Protein AF-A0A6N8XIW6-F1 (afdb_monomer_lite)

Foldseek 3Di:
DDDPVNVVVLVVLLVCCQPPNADPVNQVVLFVLVLVLQVLQVFWPSVPWDWDADPFAIKTKTFGDDDDSQVVVLVQLVVLLVVLVWDWDDDDGIIITHDHSNSSSSSSVSSSVVSVPPVPPPPCPPVVNADPLLVLVVVLVVLQVLLCVLCDPPPLADRPCLLQLALVQADQVFDFLVCSLVSQQHFNVVSVVSLVVCVVVVQWDWDFDDDPPDDGTTTTIHGDPSNVSNNVVNVVSLVVSLVVCCVVVPVVVSVVLLVVLLVVCLPDQFQHGLAQDAPDPVGRASQNDAKDPWDCDVVTQHIGRPRTDTHGDDRPPPSSPRRPSRSSRRVSRVVQRVVRVVVPDTPSCVSPPVVPAPPVGDD

pLDDT: mean 81.21, std 13.97, range [33.94, 98.19]

Structure (mmCIF, N/CA/C/O backbone):
data_AF-A0A6N8XIW6-F1
#
_entry.id   AF-A0A6N8XIW6-F1
#
loop_
_atom_site.group_PDB
_atom_site.id
_atom_site.type_symbol
_atom_site.label_atom_id
_atom_site.label_alt_id
_atom_site.label_comp_id
_atom_site.label_asym_id
_atom_site.label_entity_id
_atom_site.label_seq_id
_atom_site.pdbx_PDB_ins_code
_atom_site.Cartn_x
_atom_site.Cartn_y
_atom_site.Cartn_z
_atom_site.occupancy
_atom_site.B_iso_or_equiv
_atom_site.auth_seq_id
_atom_site.auth_comp_id
_atom_site.auth_asym_id
_atom_site.auth_atom_id
_atom_site.pdbx_PDB_model_num
ATOM 1 N N . MET A 1 1 ? 30.236 10.232 -7.042 1.00 33.94 1 MET A N 1
ATOM 2 C CA . MET A 1 1 ? 29.724 11.193 -6.028 1.00 33.94 1 MET A CA 1
ATOM 3 C C . MET A 1 1 ? 30.144 12.619 -6.381 1.00 33.94 1 MET A C 1
ATOM 5 O O . MET A 1 1 ? 31.298 12.978 -6.182 1.00 33.94 1 MET A O 1
ATOM 9 N N . ALA A 1 2 ? 29.244 13.446 -6.921 1.00 35.38 2 ALA A N 1
ATOM 10 C CA . ALA A 1 2 ? 29.540 14.865 -7.136 1.00 35.38 2 ALA A CA 1
ATOM 11 C C . ALA A 1 2 ? 29.540 15.607 -5.786 1.00 35.38 2 ALA A C 1
ATOM 13 O O . ALA A 1 2 ? 28.542 15.606 -5.071 1.00 35.38 2 ALA A O 1
ATOM 14 N N . THR A 1 3 ? 30.663 16.225 -5.420 1.00 34.88 3 THR A N 1
ATOM 15 C CA . THR A 1 3 ? 30.819 16.952 -4.150 1.00 34.88 3 THR A CA 1
ATOM 16 C C . THR A 1 3 ? 29.925 18.196 -4.090 1.00 34.88 3 THR A C 1
ATOM 18 O O . THR A 1 3 ? 29.667 18.843 -5.104 1.00 34.88 3 THR A O 1
ATOM 21 N N . THR A 1 4 ? 29.498 18.601 -2.892 1.00 36.53 4 THR A N 1
ATOM 22 C CA . THR A 1 4 ? 28.642 19.778 -2.618 1.00 36.53 4 THR A CA 1
ATOM 23 C C . THR A 1 4 ? 29.167 21.085 -3.246 1.00 36.53 4 THR A C 1
ATOM 25 O O . THR A 1 4 ? 28.391 21.966 -3.620 1.00 36.53 4 THR A O 1
ATOM 28 N N . LYS A 1 5 ? 30.488 21.188 -3.472 1.00 38.06 5 LYS A N 1
ATOM 29 C CA . LYS A 1 5 ? 31.140 22.296 -4.201 1.00 38.06 5 LYS A CA 1
ATOM 30 C C . LYS A 1 5 ? 30.766 22.353 -5.695 1.00 38.06 5 LYS A C 1
ATOM 32 O O . LYS A 1 5 ? 30.718 23.442 -6.264 1.00 38.06 5 LYS A O 1
ATOM 37 N N . SER A 1 6 ? 30.478 21.212 -6.326 1.00 51.91 6 SER A N 1
ATOM 38 C CA . SER A 1 6 ? 30.039 21.104 -7.728 1.00 51.91 6 SER A CA 1
ATOM 39 C C . SER A 1 6 ? 28.653 21.721 -7.932 1.00 51.91 6 SER A C 1
ATOM 41 O O . SER A 1 6 ? 28.443 22.491 -8.868 1.00 51.91 6 SER A O 1
ATOM 43 N N . VAL A 1 7 ? 27.726 21.468 -7.005 1.00 42.06 7 VAL A N 1
ATOM 44 C CA . VAL A 1 7 ? 26.346 21.975 -7.068 1.00 42.06 7 VAL A CA 1
ATOM 45 C C . VAL A 1 7 ? 26.299 23.495 -6.871 1.00 42.06 7 VAL A C 1
ATOM 47 O O . VAL A 1 7 ? 25.638 24.192 -7.638 1.00 42.06 7 VAL A O 1
ATOM 50 N N . ALA A 1 8 ? 27.068 24.039 -5.922 1.00 41.69 8 ALA A N 1
ATOM 51 C CA . ALA A 1 8 ? 27.137 25.484 -5.689 1.00 41.69 8 ALA A CA 1
ATOM 52 C C . ALA A 1 8 ? 27.711 26.259 -6.895 1.00 41.69 8 ALA A C 1
ATOM 54 O O . ALA A 1 8 ? 27.140 27.270 -7.310 1.00 41.69 8 ALA A O 1
ATOM 55 N N . ARG A 1 9 ? 28.780 25.747 -7.531 1.00 55.12 9 ARG A N 1
ATOM 56 C CA . ARG A 1 9 ? 29.319 26.329 -8.778 1.00 55.12 9 ARG A CA 1
ATOM 57 C C . ARG A 1 9 ? 28.324 26.238 -9.939 1.00 55.12 9 ARG A C 1
ATOM 59 O O . ARG A 1 9 ? 28.244 27.168 -10.739 1.00 55.12 9 ARG A O 1
ATOM 66 N N . ARG A 1 10 ? 27.543 25.151 -10.024 1.00 55.53 10 ARG A N 1
ATOM 67 C CA . ARG A 1 10 ? 26.475 24.987 -11.030 1.00 55.53 10 ARG A CA 1
ATOM 68 C C . ARG A 1 10 ? 25.379 26.044 -10.864 1.00 55.53 10 ARG A C 1
ATOM 70 O O . ARG A 1 10 ? 24.985 26.649 -11.856 1.00 55.53 10 ARG A O 1
ATOM 77 N N . ILE A 1 11 ? 24.953 26.336 -9.634 1.00 47.56 11 ILE A N 1
ATOM 78 C CA . ILE A 1 11 ? 23.943 27.372 -9.344 1.00 47.56 11 ILE A CA 1
ATOM 79 C C . ILE A 1 11 ? 24.462 28.777 -9.699 1.00 47.56 11 ILE A C 1
ATOM 81 O O . ILE A 1 11 ? 23.725 29.577 -10.273 1.00 47.56 11 ILE A O 1
ATOM 85 N N . GLN A 1 12 ? 25.733 29.076 -9.416 1.00 53.78 12 GLN A N 1
ATOM 86 C CA . GLN A 1 12 ? 26.328 30.388 -9.697 1.00 53.78 12 GLN A CA 1
ATOM 87 C C . GLN A 1 12 ? 26.521 30.648 -11.203 1.00 53.78 12 GLN A C 1
ATOM 89 O O . GLN A 1 12 ? 26.201 31.737 -11.673 1.00 53.78 12 GLN A O 1
ATOM 94 N N . ALA A 1 13 ? 26.956 29.643 -11.973 1.00 56.53 13 ALA A N 1
ATOM 95 C CA . ALA A 1 13 ? 27.043 29.731 -13.436 1.00 56.53 13 ALA A CA 1
ATOM 96 C C . ALA A 1 13 ? 25.657 29.890 -14.093 1.00 56.53 13 ALA A C 1
ATOM 98 O O . ALA A 1 13 ? 25.491 30.682 -15.015 1.00 56.53 13 ALA A O 1
ATOM 99 N N . THR A 1 14 ? 24.645 29.201 -13.555 1.00 52.84 14 THR A N 1
ATOM 100 C CA . THR A 1 14 ? 23.247 29.302 -14.011 1.00 52.84 14 THR A CA 1
ATOM 101 C C . THR A 1 14 ? 22.678 30.705 -13.789 1.00 52.84 14 THR A C 1
ATOM 103 O O . THR A 1 14 ? 22.018 31.250 -14.664 1.00 52.84 14 THR A O 1
ATOM 106 N N . ARG A 1 15 ? 22.970 31.335 -12.643 1.00 51.97 15 ARG A N 1
ATOM 107 C CA . ARG A 1 15 ? 22.516 32.706 -12.350 1.00 51.97 15 ARG A CA 1
ATOM 108 C C . ARG A 1 15 ? 23.144 33.764 -13.262 1.00 51.97 15 ARG A C 1
ATOM 110 O O . ARG A 1 15 ? 22.493 34.766 -13.527 1.00 51.97 15 ARG A O 1
ATOM 117 N N . ARG A 1 16 ? 24.374 33.544 -13.739 1.00 58.72 16 ARG A N 1
ATOM 118 C CA . ARG A 1 16 ? 25.068 34.458 -14.662 1.00 58.72 16 ARG A CA 1
ATOM 119 C C . ARG A 1 16 ? 24.487 34.388 -16.080 1.00 58.72 16 ARG A C 1
ATOM 121 O O . ARG A 1 16 ? 24.158 35.421 -16.645 1.00 58.72 16 ARG A O 1
ATOM 128 N N . LEU A 1 17 ? 24.240 33.171 -16.576 1.00 57.12 17 LEU A N 1
ATOM 129 C CA . LEU A 1 17 ? 23.557 32.901 -17.853 1.00 57.12 17 LEU A CA 1
ATOM 130 C C . LEU A 1 17 ? 22.164 33.548 -17.950 1.00 57.12 17 LEU A C 1
ATOM 132 O O . LEU A 1 17 ? 21.758 33.982 -19.022 1.00 57.12 17 LEU A O 1
ATOM 136 N N . VAL A 1 18 ? 21.437 33.617 -16.831 1.00 52.53 18 VAL A N 1
ATOM 137 C CA . VAL A 1 18 ? 20.087 34.205 -16.758 1.00 52.53 18 VAL A CA 1
ATOM 138 C C . VAL A 1 18 ? 20.109 35.739 -16.674 1.00 52.53 18 VAL A C 1
ATOM 140 O O . VAL A 1 18 ? 19.115 36.371 -17.016 1.00 52.53 18 VAL A O 1
ATOM 143 N N . ARG A 1 19 ? 21.214 36.348 -16.219 1.00 52.94 19 ARG A N 1
ATOM 144 C CA . ARG A 1 19 ? 21.290 37.794 -15.945 1.00 52.94 19 ARG A CA 1
ATOM 145 C C . ARG A 1 19 ? 21.996 38.597 -17.040 1.00 52.94 19 ARG A C 1
ATOM 147 O O . ARG A 1 19 ? 21.536 39.690 -17.346 1.00 52.94 19 ARG A O 1
ATOM 154 N N . ASP A 1 20 ? 23.067 38.056 -17.624 1.00 59.34 20 ASP A N 1
ATOM 155 C CA . ASP A 1 20 ? 24.009 38.832 -18.450 1.00 59.34 20 ASP A CA 1
ATOM 156 C C . ASP A 1 20 ? 24.023 38.401 -19.935 1.00 59.34 20 ASP A C 1
ATOM 158 O O . ASP A 1 20 ? 24.780 38.948 -20.735 1.00 59.34 20 ASP A O 1
ATOM 162 N N . GLY A 1 21 ? 23.189 37.423 -20.315 1.00 58.09 21 GLY A N 1
ATOM 163 C CA . GLY A 1 21 ? 23.271 36.744 -21.612 1.00 58.09 21 GLY A CA 1
ATOM 164 C C . GLY A 1 21 ? 24.391 35.693 -21.654 1.00 58.09 21 GLY A C 1
ATOM 165 O O . GLY A 1 21 ? 25.307 35.691 -20.830 1.00 58.09 21 GLY A O 1
ATOM 166 N N . ALA A 1 22 ? 24.306 34.742 -22.587 1.00 61.72 22 ALA A N 1
ATOM 167 C CA . ALA A 1 22 ? 25.308 33.685 -22.726 1.00 61.72 22 ALA A CA 1
ATOM 168 C C . ALA A 1 22 ? 26.549 34.211 -23.465 1.00 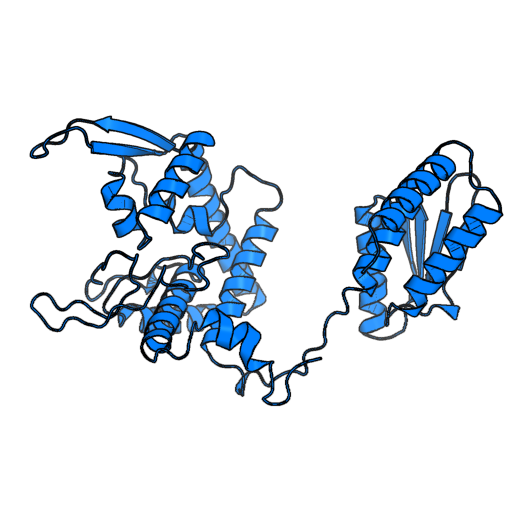61.72 22 ALA A C 1
ATOM 170 O O . ALA A 1 22 ? 26.452 34.639 -24.614 1.00 61.72 22 ALA A O 1
ATOM 171 N N . THR A 1 23 ? 27.723 34.151 -22.833 1.00 67.38 23 THR A N 1
ATOM 172 C CA . THR A 1 23 ? 28.997 34.376 -23.537 1.00 67.38 23 THR A CA 1
ATOM 173 C C . THR A 1 23 ? 29.367 33.157 -24.389 1.00 67.38 23 THR A C 1
ATOM 175 O O . THR A 1 23 ? 28.871 32.056 -24.140 1.00 67.38 23 THR A O 1
ATOM 178 N N . ALA A 1 24 ? 30.266 33.317 -25.366 1.00 65.62 24 ALA A N 1
ATOM 179 C CA . ALA A 1 24 ? 30.770 32.192 -26.165 1.00 65.62 24 ALA A CA 1
ATOM 180 C C . ALA A 1 24 ? 31.340 31.059 -25.281 1.00 65.62 24 ALA A C 1
ATOM 182 O O . ALA A 1 24 ? 30.991 29.895 -25.467 1.00 65.62 24 ALA A O 1
ATOM 183 N N . ASP A 1 25 ? 32.083 31.408 -24.226 1.00 69.25 25 ASP A N 1
ATOM 184 C CA . ASP A 1 25 ? 32.616 30.460 -23.235 1.00 69.25 25 ASP A CA 1
ATOM 185 C C . ASP A 1 25 ? 31.525 29.713 -22.446 1.00 69.25 25 ASP A C 1
ATOM 187 O O . ASP A 1 25 ? 31.719 28.576 -21.997 1.00 69.25 25 ASP A O 1
ATOM 191 N N . ASP A 1 26 ? 30.372 30.344 -22.213 1.00 66.12 26 ASP A N 1
ATOM 192 C CA . ASP A 1 26 ? 29.245 29.702 -21.531 1.00 66.12 26 ASP A CA 1
ATOM 193 C C . ASP A 1 26 ? 28.533 28.708 -22.448 1.00 66.12 26 ASP A C 1
ATOM 195 O O . ASP A 1 26 ? 28.146 27.630 -21.987 1.00 66.12 26 ASP A O 1
ATOM 199 N N . VAL A 1 27 ? 28.430 29.029 -23.740 1.00 66.50 27 VAL A N 1
ATOM 200 C CA . VAL A 1 27 ? 27.907 28.124 -24.770 1.00 66.50 27 VAL A CA 1
ATOM 201 C C . VAL A 1 27 ? 28.829 26.917 -24.941 1.00 66.50 27 VAL A C 1
ATOM 203 O O . VAL A 1 27 ? 28.344 25.787 -24.928 1.00 66.50 27 VAL A O 1
ATOM 206 N N . ASP A 1 28 ? 30.146 27.117 -24.990 1.00 69.69 28 ASP A N 1
ATOM 207 C CA . ASP A 1 28 ? 31.111 26.018 -25.118 1.00 69.69 28 ASP A CA 1
ATOM 208 C C . ASP A 1 28 ? 31.128 25.110 -23.882 1.00 69.69 28 ASP A C 1
ATOM 210 O O . ASP A 1 28 ? 31.141 23.881 -23.994 1.00 69.69 28 ASP A O 1
ATOM 214 N N . ARG A 1 29 ? 31.026 25.675 -22.673 1.00 72.38 29 ARG A N 1
ATOM 215 C CA . ARG A 1 29 ? 30.875 24.864 -21.452 1.00 72.38 29 ARG A CA 1
ATOM 216 C C . ARG A 1 29 ? 29.549 24.115 -21.401 1.00 72.38 29 ARG A C 1
ATOM 218 O O . ARG A 1 29 ? 29.519 22.988 -20.905 1.00 72.38 29 ARG A O 1
ATOM 225 N N . ALA A 1 30 ? 28.459 24.728 -21.856 1.00 69.62 30 ALA A N 1
ATOM 226 C CA . ALA A 1 30 ? 27.159 24.073 -21.950 1.00 69.62 30 ALA A CA 1
ATOM 227 C C . ALA A 1 30 ? 27.200 22.906 -22.946 1.00 69.62 30 ALA A C 1
ATOM 229 O O . ALA A 1 30 ? 26.737 21.812 -22.617 1.00 69.62 30 ALA A O 1
ATOM 230 N N . LYS A 1 31 ? 27.836 23.117 -24.102 1.00 72.62 31 LYS A N 1
ATOM 231 C CA . LYS A 1 31 ? 28.047 22.117 -25.149 1.00 72.62 31 LYS A CA 1
ATOM 232 C C . LYS A 1 31 ? 28.861 20.928 -24.641 1.00 72.62 31 LYS A C 1
ATOM 234 O O . LYS A 1 31 ? 28.343 19.820 -24.633 1.00 72.62 31 LYS A O 1
ATOM 239 N N . ASN A 1 32 ? 30.040 21.169 -24.063 1.00 75.25 32 ASN A N 1
ATOM 240 C CA . ASN A 1 32 ? 30.897 20.108 -23.517 1.00 75.25 32 ASN A CA 1
ATOM 241 C C . ASN A 1 32 ? 30.180 19.237 -22.475 1.00 75.25 32 ASN A C 1
ATOM 243 O O . ASN A 1 32 ? 30.421 18.037 -22.365 1.00 75.25 32 ASN A O 1
ATOM 247 N N . ARG A 1 33 ? 29.287 19.834 -21.677 1.00 73.44 33 ARG A N 1
ATOM 248 C CA . ARG A 1 33 ? 28.510 19.069 -20.700 1.00 73.44 33 ARG A CA 1
ATOM 249 C C . ARG A 1 33 ? 27.362 18.288 -21.338 1.00 73.44 33 ARG A C 1
ATOM 251 O O . ARG A 1 33 ? 27.040 17.227 -20.822 1.00 73.44 33 ARG A O 1
ATOM 258 N N . LEU A 1 34 ? 26.717 18.805 -22.384 1.00 76.44 34 LEU A N 1
ATOM 259 C CA . LEU A 1 34 ? 25.704 18.050 -23.124 1.00 76.44 34 LEU A CA 1
ATOM 260 C C . LEU A 1 34 ? 26.326 16.877 -23.878 1.00 76.44 34 LEU A C 1
ATOM 262 O O . LEU A 1 34 ? 25.771 15.787 -23.830 1.00 76.44 34 LEU A O 1
ATOM 266 N N . ASP A 1 35 ? 27.499 17.070 -24.475 1.00 75.88 35 ASP A N 1
ATOM 267 C CA . ASP A 1 35 ? 28.227 16.007 -25.171 1.00 75.88 35 ASP A CA 1
ATOM 268 C C . ASP A 1 35 ? 28.550 14.847 -24.215 1.00 75.88 35 ASP A C 1
ATOM 270 O O . ASP A 1 35 ? 28.364 13.679 -24.562 1.00 75.88 35 ASP A O 1
ATOM 274 N N . ALA A 1 36 ? 28.923 15.156 -22.968 1.00 72.88 36 ALA A N 1
ATOM 275 C CA . ALA A 1 36 ? 29.111 14.150 -21.923 1.00 72.88 36 ALA A CA 1
ATOM 276 C C . ALA A 1 36 ? 27.807 13.406 -21.563 1.00 72.88 36 ALA A C 1
ATOM 278 O O . ALA A 1 36 ? 27.836 12.195 -21.357 1.00 72.88 36 ALA A O 1
ATOM 279 N N . VAL A 1 37 ? 26.663 14.103 -21.511 1.00 72.44 37 VAL A N 1
ATOM 280 C CA . VAL A 1 37 ? 25.347 13.488 -21.239 1.00 72.44 37 VAL A CA 1
ATOM 281 C C . VAL A 1 37 ? 24.913 12.587 -22.393 1.00 72.44 37 VAL A C 1
ATOM 283 O O . VAL A 1 37 ? 24.484 11.461 -22.160 1.00 72.44 37 VAL A O 1
ATOM 286 N N . PHE A 1 38 ? 25.041 13.056 -23.636 1.00 79.88 38 PHE A N 1
ATOM 287 C CA . PHE A 1 38 ? 24.667 12.283 -24.817 1.00 79.88 38 PHE A CA 1
ATOM 288 C C . PHE A 1 38 ? 25.526 11.034 -24.972 1.00 79.88 38 PHE A C 1
ATOM 290 O O . PHE A 1 38 ? 24.994 9.970 -25.263 1.00 79.88 38 PHE A O 1
ATOM 297 N N . SER A 1 39 ? 26.828 11.145 -24.708 1.00 76.06 39 SER A N 1
ATOM 298 C CA . SER A 1 39 ? 27.745 10.002 -24.764 1.00 76.06 39 SER A CA 1
ATOM 299 C C . SER A 1 39 ? 27.418 8.932 -23.716 1.00 76.06 39 SER A C 1
ATOM 301 O O . SER A 1 39 ? 27.713 7.760 -23.926 1.00 76.06 39 SER A O 1
ATOM 303 N N . ALA A 1 40 ? 26.797 9.315 -22.597 1.00 69.50 40 ALA A N 1
ATOM 304 C CA . ALA A 1 40 ? 26.386 8.395 -21.538 1.00 69.50 40 ALA A CA 1
ATOM 305 C C . ALA A 1 40 ? 24.977 7.800 -21.740 1.00 69.50 40 ALA A C 1
ATOM 307 O O . ALA A 1 40 ? 24.620 6.848 -21.045 1.00 69.50 40 ALA A O 1
ATOM 308 N N . TYR A 1 41 ? 24.158 8.340 -22.654 1.00 73.88 41 TYR A N 1
ATOM 309 C CA . TYR A 1 41 ? 22.762 7.929 -22.831 1.00 73.88 41 TYR A CA 1
ATOM 310 C C . TYR A 1 41 ? 22.621 6.923 -23.995 1.00 73.88 41 TYR A C 1
ATOM 312 O O . TYR A 1 41 ? 22.676 7.327 -25.156 1.00 73.88 41 TYR A O 1
ATOM 320 N N . PRO A 1 42 ? 22.359 5.625 -23.741 1.00 67.62 42 PRO A N 1
ATOM 321 C CA . PRO A 1 42 ? 22.507 4.557 -24.743 1.00 67.62 42 PRO A CA 1
ATOM 322 C C . PRO A 1 42 ? 21.537 4.614 -25.938 1.00 67.62 42 PRO A C 1
ATOM 324 O O . PRO A 1 42 ? 21.747 3.917 -26.926 1.00 67.62 42 PRO A O 1
ATOM 327 N N . GLY A 1 43 ? 20.474 5.421 -25.871 1.00 70.06 43 GLY A N 1
ATOM 328 C CA . GLY A 1 43 ? 19.537 5.630 -26.983 1.00 70.06 43 GLY A CA 1
ATOM 329 C C . GLY A 1 43 ? 19.719 6.943 -27.758 1.00 70.06 43 GLY A C 1
ATOM 330 O O . GLY A 1 43 ? 18.999 7.160 -28.734 1.00 70.06 43 GLY A O 1
ATOM 331 N N . ILE A 1 44 ? 20.659 7.811 -27.358 1.00 78.88 44 ILE A N 1
ATOM 332 C CA . ILE A 1 44 ? 20.983 9.060 -28.064 1.00 78.88 44 ILE A CA 1
ATOM 333 C C . ILE A 1 44 ? 22.266 8.859 -28.876 1.00 78.88 44 ILE A C 1
ATOM 335 O O . ILE A 1 44 ? 23.286 8.407 -28.368 1.00 78.88 44 ILE A O 1
ATOM 339 N N . VAL A 1 45 ? 22.233 9.244 -30.148 1.00 80.75 45 VAL A N 1
ATOM 340 C CA . VAL A 1 45 ? 23.400 9.271 -31.030 1.00 80.75 45 VAL A CA 1
ATOM 341 C C . VAL A 1 45 ? 24.133 10.592 -30.805 1.00 80.75 45 VAL A C 1
ATOM 343 O O . VAL A 1 45 ? 23.808 11.618 -31.413 1.00 80.75 45 VAL A O 1
ATOM 346 N N . ALA A 1 46 ? 25.108 10.576 -29.894 1.00 73.06 46 ALA A N 1
ATOM 347 C CA . ALA A 1 46 ? 25.847 11.767 -29.471 1.00 73.06 46 ALA A CA 1
ATOM 348 C C . ALA A 1 46 ? 26.472 12.533 -30.650 1.00 73.06 46 ALA A C 1
ATOM 350 O O . ALA A 1 46 ? 26.294 13.742 -30.754 1.00 73.06 46 ALA A O 1
ATOM 351 N N . GLU A 1 47 ? 27.087 11.824 -31.600 1.00 76.75 47 GLU A N 1
ATOM 352 C CA . GLU A 1 47 ? 27.739 12.403 -32.789 1.00 76.75 47 GLU A CA 1
ATOM 353 C C . GLU A 1 47 ? 26.781 13.180 -33.710 1.00 76.75 47 GLU A C 1
ATOM 355 O O . GLU A 1 47 ? 27.193 14.072 -34.455 1.00 76.75 47 GLU A O 1
ATOM 360 N N . ARG A 1 48 ? 25.484 12.852 -33.665 1.00 78.62 48 ARG A N 1
ATOM 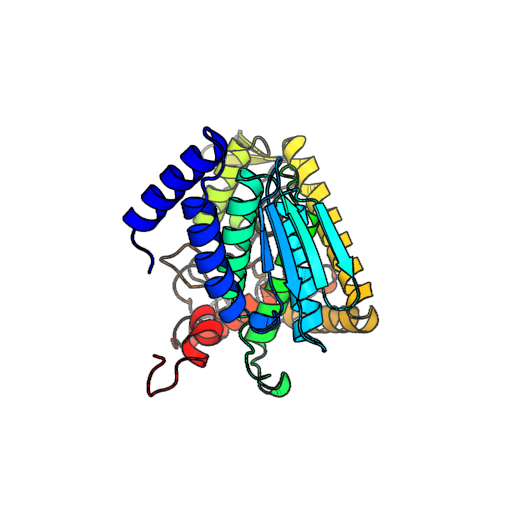361 C CA . ARG A 1 48 ? 24.435 13.509 -34.458 1.00 78.62 48 ARG A CA 1
ATOM 362 C C . ARG A 1 48 ? 23.667 14.569 -33.663 1.00 78.62 48 ARG A C 1
ATOM 364 O O . ARG A 1 48 ? 22.880 15.311 -34.254 1.00 78.62 48 ARG A O 1
ATOM 371 N N . SER A 1 49 ? 23.899 14.669 -32.357 1.00 82.62 49 SER A N 1
ATOM 372 C CA . SER A 1 49 ? 23.218 15.612 -31.470 1.00 82.62 49 SER A CA 1
ATOM 373 C C . SER A 1 49 ? 23.980 16.940 -31.393 1.00 82.62 49 SER A C 1
ATOM 375 O O . SER A 1 49 ? 25.200 16.982 -31.522 1.00 82.62 49 SER A O 1
ATOM 377 N N . ARG A 1 50 ? 23.268 18.067 -31.270 1.00 84.81 50 ARG A N 1
ATOM 378 C CA . ARG A 1 50 ? 23.859 19.416 -31.376 1.00 84.81 50 ARG A CA 1
ATOM 379 C C . ARG A 1 50 ? 23.219 20.406 -30.411 1.00 84.81 50 ARG A C 1
ATOM 381 O O . ARG A 1 50 ? 22.006 20.405 -30.238 1.00 84.81 50 ARG A O 1
ATOM 388 N N . LEU A 1 51 ? 24.025 21.314 -29.863 1.00 83.44 51 LEU A N 1
ATOM 389 C CA . LEU A 1 51 ? 23.566 22.512 -29.155 1.00 83.44 51 LEU A CA 1
ATOM 390 C C . LEU A 1 51 ? 23.803 23.749 -30.025 1.00 8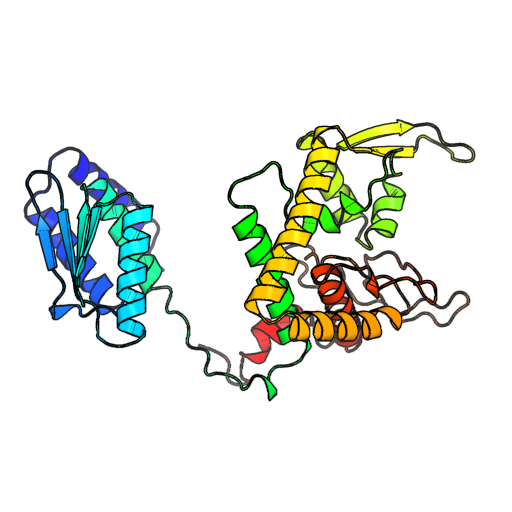3.44 51 LEU A C 1
ATOM 392 O O . LEU A 1 51 ? 24.905 23.936 -30.543 1.00 83.44 51 LEU A O 1
ATOM 396 N N . ARG A 1 52 ? 22.798 24.619 -30.136 1.00 82.62 52 ARG A N 1
ATOM 397 C CA . ARG A 1 52 ? 22.919 25.947 -30.746 1.00 82.62 52 ARG A CA 1
ATOM 398 C C . ARG A 1 52 ? 22.368 27.007 -29.795 1.00 82.62 52 ARG A C 1
ATOM 400 O O . ARG A 1 52 ? 21.288 26.827 -29.242 1.00 82.62 52 ARG A O 1
ATOM 407 N N . ALA A 1 53 ? 23.100 28.103 -29.619 1.00 77.75 53 ALA A N 1
ATOM 408 C CA . ALA A 1 53 ? 22.585 29.296 -28.952 1.00 77.75 53 ALA A CA 1
ATOM 409 C C . ALA A 1 53 ? 21.830 30.179 -29.960 1.00 77.75 53 ALA A C 1
ATOM 411 O O . ALA A 1 53 ? 22.257 30.321 -31.109 1.00 77.75 53 ALA A O 1
ATOM 412 N N . GLU A 1 54 ? 20.719 30.760 -29.525 1.00 79.50 54 GLU A N 1
ATOM 413 C CA . GLU A 1 54 ? 19.900 31.719 -30.270 1.00 79.50 54 GLU A CA 1
ATOM 414 C C . GLU A 1 54 ? 19.702 32.991 -29.431 1.00 79.50 54 GLU A C 1
ATOM 416 O O . GLU A 1 54 ? 20.035 33.016 -28.245 1.00 79.50 54 GLU A O 1
ATOM 421 N N . ALA A 1 55 ? 19.190 34.065 -30.041 1.00 68.00 55 ALA A N 1
ATOM 422 C CA . ALA A 1 55 ? 19.056 35.375 -29.389 1.00 68.00 55 ALA A CA 1
ATOM 423 C C . ALA A 1 55 ? 18.192 35.338 -28.110 1.00 68.00 55 ALA A C 1
ATOM 425 O O . ALA A 1 55 ? 18.374 36.149 -27.206 1.00 68.00 55 ALA A O 1
ATOM 426 N N . ASP A 1 56 ? 17.277 34.378 -28.033 1.00 72.75 56 ASP A N 1
ATOM 427 C CA . ASP A 1 56 ? 16.246 34.194 -27.018 1.00 72.75 56 ASP A CA 1
ATOM 428 C C . ASP A 1 56 ? 16.392 32.877 -26.224 1.00 72.75 56 ASP A C 1
ATOM 430 O O . ASP A 1 56 ? 15.555 32.563 -25.373 1.00 72.75 56 ASP A O 1
ATOM 434 N N . GLY A 1 57 ? 17.479 32.117 -26.427 1.00 81.50 57 GLY A N 1
ATOM 435 C CA . GLY A 1 57 ? 17.736 30.899 -25.656 1.00 81.50 57 GLY A CA 1
ATOM 436 C C . GLY A 1 57 ? 18.637 29.873 -26.341 1.00 81.50 57 GLY A C 1
ATOM 437 O O . GLY A 1 57 ? 19.659 30.198 -26.939 1.00 81.50 57 GLY A O 1
ATOM 438 N N . PHE A 1 58 ? 18.274 28.602 -26.201 1.00 84.12 58 PHE A N 1
ATOM 439 C CA . PHE A 1 58 ? 19.020 27.456 -26.703 1.00 84.12 58 PHE A CA 1
ATOM 440 C C . PHE A 1 58 ? 18.115 26.530 -27.506 1.00 84.12 58 PHE A C 1
ATOM 442 O O . PHE A 1 58 ? 16.977 26.251 -27.120 1.00 84.12 58 PHE A O 1
ATOM 449 N N . VAL A 1 59 ? 18.669 25.989 -28.586 1.00 88.94 59 VAL A N 1
ATOM 450 C CA . VAL A 1 59 ? 18.088 24.886 -29.344 1.00 88.94 59 VAL A CA 1
ATOM 451 C C . VAL A 1 59 ? 18.984 23.668 -29.181 1.00 88.94 59 VAL A C 1
ATOM 453 O O . VAL A 1 59 ? 20.138 23.654 -29.617 1.00 88.94 59 VAL A O 1
ATOM 456 N N . VAL A 1 60 ? 18.439 22.637 -28.545 1.00 89.06 60 VAL A N 1
ATOM 457 C CA . VAL A 1 60 ? 19.074 21.331 -28.380 1.00 89.06 60 VAL A CA 1
ATOM 458 C C . VAL A 1 60 ? 18.477 20.384 -29.407 1.00 89.06 60 VAL A C 1
ATOM 460 O O . VAL A 1 60 ? 17.267 20.208 -29.464 1.00 89.06 60 VAL A O 1
ATOM 463 N N . THR A 1 61 ? 19.313 19.781 -30.238 1.00 90.50 61 THR A N 1
ATOM 464 C CA . THR A 1 61 ? 18.917 18.737 -31.183 1.00 90.50 61 THR A CA 1
ATOM 465 C C . THR A 1 61 ? 19.434 17.405 -30.664 1.00 90.50 61 THR A C 1
ATOM 467 O O . THR A 1 61 ? 20.645 17.211 -30.600 1.00 90.50 61 THR A O 1
ATOM 470 N N . CYS A 1 62 ? 18.526 16.505 -30.305 1.00 87.44 62 CYS A N 1
ATOM 471 C CA . CYS A 1 62 ? 18.824 15.151 -29.853 1.00 87.44 62 CYS A CA 1
ATOM 472 C C . CYS A 1 62 ? 18.509 14.175 -30.986 1.00 87.44 62 CYS A C 1
ATOM 474 O O . CYS A 1 62 ? 17.339 13.941 -31.295 1.00 87.44 62 CYS A O 1
ATOM 476 N N . ALA A 1 63 ? 19.541 13.605 -31.600 1.00 88.62 63 ALA A N 1
ATOM 477 C CA . ALA A 1 63 ? 19.373 12.504 -32.538 1.00 88.62 63 ALA A CA 1
ATOM 478 C C . ALA A 1 63 ? 19.265 11.202 -31.741 1.00 88.62 63 ALA A C 1
ATOM 480 O O . ALA A 1 63 ? 20.168 10.864 -30.981 1.00 88.62 63 ALA A O 1
ATOM 481 N N . CYS A 1 64 ? 18.163 10.484 -31.883 1.00 84.06 64 CYS A N 1
ATOM 482 C CA . CYS A 1 64 ? 17.906 9.217 -31.215 1.00 84.06 64 CYS A CA 1
ATOM 483 C C . CYS A 1 64 ? 18.217 8.060 -32.172 1.00 84.06 64 CYS A C 1
ATOM 485 O O . CYS A 1 64 ? 18.091 8.192 -33.388 1.00 84.06 64 CYS A O 1
ATOM 487 N N . GLY A 1 65 ? 18.669 6.927 -31.632 1.00 80.25 65 GLY A N 1
ATOM 488 C CA . GLY A 1 65 ? 18.936 5.734 -32.439 1.00 80.25 65 GLY A CA 1
ATOM 489 C C . GLY A 1 65 ? 17.668 5.170 -33.092 1.00 80.25 65 GLY A C 1
ATOM 490 O O . GLY A 1 65 ? 16.551 5.605 -32.818 1.00 80.25 65 GLY A O 1
ATOM 491 N N . THR A 1 66 ? 17.817 4.151 -33.932 1.00 75.81 66 THR A N 1
ATOM 492 C CA . THR A 1 66 ? 16.681 3.341 -34.395 1.00 75.81 66 THR A CA 1
ATOM 493 C C . THR A 1 66 ? 16.396 2.194 -33.411 1.00 75.81 66 THR A C 1
ATOM 495 O O . THR A 1 66 ? 17.249 1.813 -32.611 1.00 75.81 66 THR A O 1
ATOM 498 N N . GLY A 1 67 ? 15.175 1.643 -33.434 1.00 74.19 67 GLY A N 1
ATOM 499 C CA . GLY A 1 67 ? 14.761 0.542 -32.546 1.00 74.19 67 GLY A CA 1
ATOM 500 C C . GLY A 1 67 ? 14.197 0.987 -31.188 1.00 74.19 67 GLY A C 1
ATOM 501 O O . GLY A 1 67 ? 13.895 2.162 -30.980 1.00 74.19 67 GLY A O 1
ATOM 502 N N . ASP A 1 68 ? 14.007 0.038 -30.265 1.00 68.94 68 ASP A N 1
ATOM 503 C CA . ASP A 1 68 ? 13.317 0.278 -28.984 1.00 68.94 68 ASP A CA 1
ATOM 504 C C . ASP A 1 68 ? 14.041 1.280 -28.079 1.00 68.94 68 ASP A C 1
ATOM 506 O O . ASP A 1 68 ? 13.404 2.165 -27.511 1.00 68.94 68 ASP A O 1
ATOM 510 N N . LEU A 1 69 ? 15.372 1.193 -27.991 1.00 70.50 69 LEU A N 1
ATOM 511 C CA . LEU A 1 69 ? 16.183 2.126 -27.198 1.00 70.50 69 LEU A CA 1
ATOM 512 C C . LEU A 1 69 ? 16.133 3.550 -27.759 1.00 70.50 69 LEU A C 1
ATOM 514 O O . LEU A 1 69 ? 16.063 4.514 -27.000 1.00 70.50 69 LEU A O 1
ATOM 518 N N . GLY A 1 70 ? 16.117 3.679 -29.084 1.00 73.50 70 GLY A N 1
ATOM 519 C CA . GLY A 1 70 ? 15.972 4.958 -29.764 1.00 73.50 70 GLY A CA 1
ATOM 520 C C . GLY A 1 70 ? 14.603 5.600 -29.551 1.00 73.50 70 GLY A C 1
ATOM 521 O O . GLY A 1 70 ? 14.514 6.772 -29.189 1.00 73.50 70 GLY A O 1
ATOM 522 N N . ARG A 1 71 ? 13.525 4.813 -29.677 1.00 74.56 71 ARG A N 1
ATOM 523 C CA . ARG A 1 71 ? 12.157 5.270 -29.371 1.00 74.56 71 ARG A CA 1
ATOM 524 C C . ARG A 1 71 ? 12.002 5.683 -27.908 1.00 74.56 71 ARG A C 1
ATOM 526 O O . ARG A 1 71 ? 11.389 6.711 -27.629 1.00 74.56 71 ARG A O 1
ATOM 533 N N . ALA A 1 72 ? 12.578 4.913 -26.985 1.00 70.31 72 ALA A N 1
ATOM 534 C CA . ALA A 1 72 ? 12.570 5.240 -25.563 1.00 70.31 72 ALA A CA 1
ATOM 535 C C . ALA A 1 72 ? 13.337 6.539 -25.269 1.00 70.31 72 ALA A C 1
ATOM 537 O O . ALA A 1 72 ? 12.866 7.355 -24.479 1.00 70.31 72 ALA A O 1
ATOM 538 N N . ALA A 1 73 ? 14.476 6.765 -25.932 1.00 76.38 73 ALA A N 1
ATOM 539 C CA . ALA A 1 73 ? 15.235 8.006 -25.807 1.00 76.38 73 ALA A CA 1
ATOM 540 C C . ALA A 1 73 ? 14.464 9.217 -26.343 1.00 76.38 73 ALA A C 1
ATOM 542 O O . ALA A 1 73 ? 14.413 10.242 -25.667 1.00 76.38 73 ALA A O 1
ATOM 543 N N . ALA A 1 74 ? 13.819 9.093 -27.507 1.00 81.12 74 ALA A N 1
ATOM 544 C CA . ALA A 1 74 ? 12.992 10.161 -28.068 1.00 81.12 74 ALA A CA 1
ATOM 545 C C . ALA A 1 74 ? 11.841 10.531 -27.121 1.00 81.12 74 ALA A C 1
ATOM 547 O O . ALA A 1 74 ? 11.656 11.704 -26.805 1.00 81.12 74 ALA A O 1
ATOM 548 N N . TRP A 1 75 ? 11.136 9.525 -26.588 1.00 80.88 75 TRP A N 1
ATOM 549 C CA . TRP A 1 75 ? 10.083 9.733 -25.593 1.00 80.88 75 TRP A CA 1
ATOM 550 C C . TRP A 1 75 ? 10.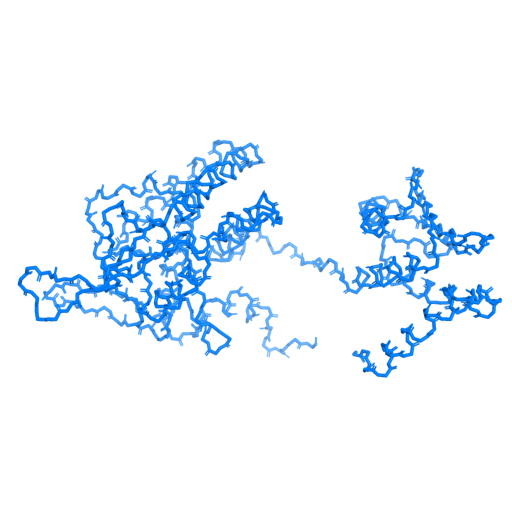610 10.383 -24.308 1.00 80.88 75 TRP A C 1
ATOM 552 O O . TRP A 1 75 ? 9.995 11.309 -23.789 1.00 80.88 75 TRP A O 1
ATOM 562 N N . ALA A 1 76 ? 11.760 9.939 -23.796 1.00 77.00 76 ALA A N 1
ATOM 563 C CA . ALA A 1 76 ? 12.352 10.508 -22.588 1.00 77.00 76 ALA A CA 1
ATOM 564 C C . ALA A 1 76 ? 12.766 11.975 -22.783 1.00 77.00 76 ALA A C 1
ATOM 566 O O . ALA A 1 76 ? 12.541 12.798 -21.897 1.00 77.00 76 ALA A O 1
ATOM 567 N N . VAL A 1 77 ? 13.347 12.316 -23.937 1.00 83.69 77 VAL A N 1
ATOM 568 C CA . VAL A 1 77 ? 13.718 13.695 -24.285 1.00 83.69 77 VAL A CA 1
ATOM 569 C C . VAL A 1 77 ? 12.479 14.590 -24.358 1.00 83.69 77 VAL A C 1
ATOM 571 O O . VAL A 1 77 ? 12.491 15.672 -23.772 1.00 83.69 77 VAL A O 1
ATOM 574 N N . ASP A 1 78 ? 11.418 14.130 -25.022 1.00 83.25 78 ASP A N 1
ATOM 575 C CA . ASP A 1 78 ? 10.148 14.854 -25.139 1.00 83.25 78 ASP A CA 1
ATOM 576 C C . ASP A 1 78 ? 9.475 15.050 -23.769 1.00 83.25 78 ASP A C 1
ATOM 578 O O . ASP A 1 78 ? 9.163 16.171 -23.369 1.00 83.25 78 ASP A O 1
ATOM 582 N N . PHE A 1 79 ? 9.393 13.985 -22.968 1.00 80.88 79 PHE A N 1
ATOM 583 C CA . PHE A 1 79 ? 8.869 14.031 -21.601 1.00 80.88 79 PHE A CA 1
ATOM 584 C C . PHE A 1 79 ? 9.637 15.015 -20.705 1.00 80.88 79 PHE A C 1
ATOM 586 O O . PHE A 1 79 ? 9.046 15.774 -19.933 1.00 80.88 79 PHE A O 1
ATOM 593 N N . ILE A 1 80 ? 10.972 15.015 -20.782 1.00 82.69 80 ILE A N 1
ATOM 594 C CA . ILE A 1 80 ? 11.800 15.944 -20.006 1.00 82.69 80 ILE A CA 1
ATOM 595 C C . ILE A 1 80 ? 11.583 17.383 -20.487 1.00 82.69 80 ILE A C 1
ATOM 597 O O . ILE A 1 80 ? 11.527 18.285 -19.648 1.00 82.69 80 ILE A O 1
ATOM 601 N N . ALA A 1 81 ? 11.452 17.604 -21.798 1.00 87.06 81 ALA A N 1
ATOM 602 C CA . ALA A 1 81 ? 11.173 18.919 -22.363 1.00 87.06 81 ALA A CA 1
ATOM 603 C C . ALA A 1 81 ? 9.826 19.473 -21.870 1.00 87.06 81 ALA A C 1
ATOM 605 O O . ALA A 1 81 ? 9.796 20.595 -21.359 1.00 87.06 81 ALA A O 1
ATOM 606 N N . ASP A 1 82 ? 8.760 18.670 -21.910 1.00 83.38 82 ASP A N 1
ATOM 607 C CA . ASP A 1 82 ? 7.438 19.039 -21.386 1.00 83.38 82 ASP A CA 1
ATOM 608 C C . ASP A 1 82 ? 7.497 19.377 -19.886 1.00 83.38 82 ASP A C 1
ATOM 610 O O . ASP A 1 82 ? 7.049 20.440 -19.444 1.00 83.38 82 ASP A O 1
ATOM 614 N N . ARG A 1 83 ? 8.193 18.548 -19.096 1.00 82.25 83 ARG A N 1
ATOM 615 C CA . ARG A 1 83 ? 8.366 18.763 -17.650 1.00 82.25 83 ARG A CA 1
ATOM 616 C C . ARG A 1 83 ? 9.031 20.100 -17.312 1.00 82.25 83 ARG A C 1
ATOM 618 O O . ARG A 1 83 ? 8.687 20.715 -16.301 1.00 82.25 83 ARG A O 1
ATOM 625 N N . VAL A 1 84 ? 9.992 20.550 -18.120 1.00 85.19 84 VAL A N 1
ATOM 626 C CA . VAL A 1 84 ? 10.651 21.861 -17.942 1.00 85.19 84 VAL A CA 1
ATOM 627 C C . VAL A 1 84 ? 9.957 22.985 -18.720 1.00 85.19 84 VAL A C 1
ATOM 629 O O . VAL A 1 84 ? 10.438 24.121 -18.733 1.00 85.19 84 VAL A O 1
ATOM 632 N N . ARG A 1 85 ? 8.811 22.692 -19.346 1.00 90.38 85 ARG A N 1
ATOM 633 C CA . ARG A 1 85 ? 8.013 23.606 -20.175 1.00 90.38 85 ARG A CA 1
ATOM 634 C C . ARG A 1 85 ? 8.778 24.161 -21.381 1.00 90.38 85 ARG A C 1
ATOM 636 O O . ARG A 1 85 ? 8.548 25.299 -21.789 1.00 90.38 85 ARG A O 1
ATOM 643 N N . ALA A 1 86 ? 9.735 23.400 -21.904 1.00 89.00 86 ALA A N 1
ATOM 644 C CA . ALA A 1 86 ? 10.439 23.721 -23.139 1.00 89.00 86 ALA A CA 1
ATOM 645 C C . ALA A 1 86 ? 9.607 23.282 -24.351 1.00 89.00 86 ALA A C 1
ATOM 647 O O . ALA A 1 86 ? 8.859 22.312 -24.283 1.00 89.00 86 ALA A O 1
ATOM 648 N N . SER A 1 87 ? 9.757 23.982 -25.475 1.00 90.62 87 SER A N 1
ATOM 649 C CA . SER A 1 87 ? 9.082 23.600 -26.715 1.00 90.62 87 SER A CA 1
ATOM 650 C C . SER A 1 87 ? 9.856 22.462 -27.369 1.00 90.62 87 SER A C 1
ATOM 652 O O . SER A 1 87 ? 10.993 22.671 -27.790 1.00 90.62 87 SER A O 1
ATOM 654 N N . ALA A 1 88 ? 9.252 21.285 -27.494 1.00 89.81 88 ALA A N 1
ATOM 655 C CA . ALA A 1 88 ? 9.824 20.159 -28.224 1.00 89.81 88 ALA A CA 1
ATOM 656 C C . ALA A 1 88 ? 9.119 19.950 -29.568 1.00 89.81 88 ALA A C 1
ATOM 658 O O . ALA A 1 88 ? 7.940 20.254 -29.735 1.00 89.81 88 ALA A O 1
ATOM 659 N N . SER A 1 89 ? 9.869 19.457 -30.546 1.00 89.69 89 SER A N 1
ATOM 660 C CA . SER A 1 89 ? 9.346 18.984 -31.824 1.00 89.69 89 SER A CA 1
ATOM 661 C C . SER A 1 89 ? 10.143 17.756 -32.232 1.00 89.69 89 SER A C 1
ATOM 663 O O . SER A 1 89 ? 11.375 17.811 -32.276 1.00 89.69 89 SER A O 1
ATOM 665 N N . THR A 1 90 ? 9.457 16.655 -32.509 1.00 83.69 90 THR A N 1
ATOM 666 C CA . THR A 1 90 ? 10.092 15.387 -32.870 1.00 83.69 90 THR A CA 1
ATOM 667 C C . THR A 1 90 ? 9.755 15.044 -34.310 1.00 83.69 90 THR A C 1
ATOM 669 O O . THR A 1 90 ? 8.590 14.992 -34.691 1.00 83.69 90 THR A O 1
ATOM 672 N N . ASP A 1 91 ? 10.796 14.825 -35.101 1.00 83.50 91 ASP A N 1
ATOM 673 C CA . ASP A 1 91 ? 10.738 14.201 -36.420 1.00 83.50 91 ASP A CA 1
ATOM 674 C C . ASP A 1 91 ? 11.381 12.808 -36.319 1.00 83.50 91 ASP A C 1
ATOM 676 O O . ASP A 1 91 ? 12.137 12.578 -35.382 1.00 83.50 91 ASP A O 1
ATOM 680 N N . ALA A 1 92 ? 11.070 11.898 -37.244 1.00 77.00 92 ALA A N 1
ATOM 681 C CA . ALA A 1 92 ? 11.426 10.471 -37.307 1.00 77.00 92 ALA A CA 1
ATOM 682 C C . ALA A 1 92 ? 12.421 9.930 -36.249 1.00 77.00 92 ALA A C 1
ATOM 684 O O . ALA A 1 92 ? 12.066 9.046 -35.470 1.00 77.00 92 ALA A O 1
ATOM 685 N N . ASP A 1 93 ? 13.661 10.432 -36.230 1.00 80.62 93 ASP A N 1
ATOM 686 C CA . ASP A 1 93 ? 14.739 10.037 -35.313 1.00 80.62 93 ASP A CA 1
ATOM 687 C C . ASP A 1 93 ? 15.363 11.217 -34.539 1.00 80.62 93 ASP A C 1
ATOM 689 O O . ASP A 1 93 ? 16.405 11.073 -33.907 1.00 80.62 93 ASP A O 1
ATOM 693 N N . THR A 1 94 ? 14.772 12.408 -34.589 1.00 86.31 94 THR A N 1
ATOM 694 C CA . THR A 1 94 ? 15.382 13.643 -34.096 1.00 86.31 94 THR A CA 1
ATOM 695 C C . THR A 1 94 ? 14.381 14.484 -33.310 1.00 86.31 94 THR A C 1
ATOM 697 O O . THR A 1 94 ? 13.389 14.962 -33.853 1.00 86.31 94 THR A O 1
ATOM 700 N N . THR A 1 95 ? 14.686 14.757 -32.040 1.00 87.38 95 THR A N 1
ATOM 701 C CA . THR A 1 95 ? 13.912 15.689 -31.206 1.00 87.38 95 THR A CA 1
ATOM 702 C C . THR A 1 95 ? 14.653 17.013 -31.063 1.00 87.38 95 THR A C 1
ATOM 704 O O . THR A 1 95 ? 15.790 17.052 -30.594 1.00 87.38 95 THR A O 1
ATOM 707 N N . ARG A 1 96 ? 14.017 18.115 -31.466 1.00 91.62 96 ARG A N 1
ATOM 708 C CA . ARG A 1 96 ? 14.516 19.481 -31.269 1.00 91.62 96 ARG A CA 1
ATOM 709 C C . ARG A 1 96 ? 13.782 20.135 -30.110 1.00 91.62 96 ARG A C 1
ATOM 711 O O . ARG A 1 96 ? 12.562 20.252 -30.151 1.00 91.62 96 ARG A O 1
ATOM 718 N N . VAL A 1 97 ? 14.534 20.603 -29.122 1.00 91.06 97 VAL A N 1
ATOM 719 C CA . VAL A 1 97 ? 14.038 21.272 -27.919 1.00 91.06 97 VAL A CA 1
ATOM 720 C C . VAL A 1 97 ? 14.513 22.722 -27.923 1.00 91.06 97 VAL A C 1
ATOM 722 O O . VAL A 1 97 ? 15.714 22.979 -27.848 1.00 91.06 97 VAL A O 1
ATOM 725 N N . ARG A 1 98 ? 13.580 23.674 -27.996 1.00 91.19 98 ARG A N 1
ATOM 726 C CA . ARG A 1 98 ? 13.843 25.106 -27.810 1.00 91.19 98 ARG A CA 1
ATOM 727 C C . ARG A 1 98 ? 13.504 25.497 -26.374 1.00 91.19 98 ARG A C 1
ATOM 729 O O . ARG A 1 98 ? 12.405 25.237 -25.883 1.00 91.19 98 ARG A O 1
ATOM 736 N N . CYS A 1 99 ? 14.459 26.118 -25.694 1.00 88.69 99 CYS A N 1
ATOM 737 C CA . CYS A 1 99 ? 14.364 26.424 -24.273 1.00 88.69 99 CYS A CA 1
ATOM 738 C C . CYS A 1 99 ? 15.091 27.729 -23.927 1.00 88.69 99 CYS A C 1
ATOM 740 O O . CYS A 1 99 ? 16.122 28.055 -24.506 1.00 88.69 99 CYS A O 1
ATOM 742 N N . SER A 1 100 ? 14.575 28.471 -22.946 1.00 85.50 100 SER A N 1
ATOM 743 C CA . SER A 1 100 ? 15.313 29.581 -22.325 1.00 85.50 100 SER A CA 1
ATOM 744 C C . SER A 1 100 ? 16.543 29.069 -21.561 1.00 85.50 100 SER A C 1
ATOM 746 O O . SER A 1 100 ? 16.649 27.879 -21.264 1.00 85.50 100 SER A O 1
ATOM 748 N N . ALA A 1 101 ? 17.453 29.957 -21.148 1.00 76.81 101 ALA A N 1
ATOM 749 C CA . ALA A 1 101 ? 18.637 29.572 -20.368 1.00 76.81 101 ALA A CA 1
ATOM 750 C C . ALA A 1 101 ? 18.301 28.806 -19.069 1.00 76.81 101 ALA A C 1
ATOM 752 O O . ALA A 1 101 ? 18.967 27.829 -18.723 1.00 76.81 101 ALA A O 1
ATOM 753 N N . THR A 1 102 ? 17.239 29.206 -18.362 1.00 76.81 102 THR A N 1
ATOM 754 C CA . THR A 1 102 ? 16.789 28.523 -17.137 1.00 76.81 102 THR A CA 1
ATOM 755 C C . THR A 1 102 ? 16.267 27.121 -17.440 1.00 76.81 102 THR A C 1
ATOM 757 O O . THR A 1 102 ? 16.625 26.159 -16.758 1.00 76.81 102 THR A O 1
ATOM 760 N N . GLN A 1 103 ? 15.442 26.999 -18.481 1.00 84.69 103 GLN A N 1
ATOM 761 C CA . GLN A 1 103 ? 14.877 25.722 -18.912 1.00 84.69 103 GLN A CA 1
ATOM 762 C C . GLN A 1 103 ? 15.961 24.788 -19.437 1.00 84.69 103 GLN A C 1
ATOM 764 O O . GLN A 1 103 ? 15.937 23.608 -19.115 1.00 84.69 103 GLN A O 1
ATOM 769 N N . PHE A 1 104 ? 16.954 25.314 -20.156 1.00 84.06 104 PHE A N 1
ATOM 770 C CA . PHE A 1 104 ? 18.109 24.563 -20.633 1.00 84.06 104 PHE A CA 1
ATOM 771 C C . PHE A 1 104 ? 18.869 23.893 -19.483 1.00 84.06 104 PHE A C 1
ATOM 773 O O . PHE A 1 104 ? 19.153 22.698 -19.533 1.00 84.06 104 PHE A O 1
ATOM 780 N N . VAL A 1 105 ? 19.145 24.625 -18.399 1.00 78.31 105 VAL A N 1
ATOM 781 C CA . VAL A 1 105 ? 19.833 24.048 -17.233 1.00 78.31 105 VAL A CA 1
ATOM 782 C C . VAL A 1 105 ? 18.988 22.964 -16.558 1.00 78.31 105 VAL A C 1
ATOM 784 O O . VAL A 1 105 ? 19.518 21.929 -16.149 1.00 78.31 105 VAL A O 1
ATOM 787 N N . GLN A 1 106 ? 17.675 23.170 -16.433 1.00 79.31 106 GLN A N 1
ATOM 788 C CA . GLN A 1 106 ? 16.768 22.164 -15.867 1.00 79.31 106 GLN A CA 1
ATOM 789 C C . GLN A 1 106 ? 16.660 20.922 -16.760 1.00 79.31 106 GLN A C 1
ATOM 791 O O . GLN A 1 106 ? 16.709 19.799 -16.253 1.00 79.31 106 GLN A O 1
ATOM 796 N N . PHE A 1 107 ? 16.567 21.130 -18.073 1.00 84.62 107 PHE A N 1
ATOM 797 C CA . PHE A 1 107 ? 16.541 20.096 -19.098 1.00 84.62 107 PHE A CA 1
ATOM 798 C C . PHE A 1 107 ? 17.808 19.248 -19.019 1.00 84.62 107 PHE A C 1
ATOM 800 O O . PHE A 1 107 ? 17.736 18.039 -18.830 1.00 84.62 107 PHE A O 1
ATOM 807 N N . GLN A 1 108 ? 18.974 19.893 -19.038 1.00 82.31 108 GLN A N 1
ATOM 808 C CA . GLN A 1 108 ? 20.272 19.236 -18.965 1.00 82.31 108 GLN A CA 1
ATOM 809 C C . GLN A 1 108 ? 20.445 18.416 -17.679 1.00 82.31 108 GLN A C 1
ATOM 811 O O . GLN A 1 108 ? 20.915 17.283 -17.732 1.00 82.31 108 GLN A O 1
ATOM 816 N N . ASN A 1 109 ? 20.066 18.964 -16.520 1.00 78.19 109 ASN A N 1
ATOM 817 C CA . ASN A 1 109 ? 20.153 18.232 -15.253 1.00 78.19 109 ASN A CA 1
ATOM 818 C C . ASN A 1 109 ? 19.220 17.016 -15.229 1.00 78.19 109 ASN A C 1
ATOM 820 O O . ASN A 1 109 ? 19.592 15.977 -14.691 1.00 78.19 109 ASN A O 1
ATOM 824 N N . SER A 1 110 ? 18.025 17.143 -15.807 1.00 79.50 110 SER A N 1
ATOM 825 C CA . SER A 1 110 ? 17.050 16.052 -15.888 1.00 79.50 110 SER A CA 1
ATOM 826 C C . SER A 1 110 ? 17.505 14.968 -16.865 1.00 79.50 110 SER A C 1
ATOM 828 O O . SER A 1 110 ? 17.374 13.788 -16.559 1.00 79.50 110 SER A O 1
ATOM 830 N N . LEU A 1 111 ? 18.105 15.359 -17.993 1.00 80.50 111 LEU A N 1
ATOM 831 C CA . LEU A 1 111 ? 18.679 14.443 -18.977 1.00 80.50 111 LEU A CA 1
ATOM 832 C C . LEU A 1 111 ? 19.896 13.699 -18.410 1.00 80.50 111 LEU A C 1
ATOM 834 O O . LEU A 1 111 ? 19.990 12.489 -18.566 1.00 80.50 111 LEU A O 1
ATOM 838 N N . TYR A 1 112 ? 20.778 14.395 -17.685 1.00 74.69 112 TYR A N 1
ATOM 839 C CA . TYR A 1 112 ? 21.901 13.781 -16.968 1.00 74.69 112 TYR A CA 1
ATOM 840 C C . TYR A 1 112 ? 21.425 12.825 -15.867 1.00 74.69 112 TYR A C 1
ATOM 842 O O . TYR A 1 112 ? 21.932 11.721 -15.719 1.00 74.69 112 TYR A O 1
ATOM 850 N N . TYR A 1 113 ? 20.415 13.222 -15.093 1.00 69.31 113 TYR A N 1
ATOM 851 C CA . TYR A 1 113 ? 19.824 12.325 -14.105 1.00 69.31 113 TYR A CA 1
ATOM 852 C C . TYR A 1 113 ? 19.234 11.075 -14.774 1.00 69.31 113 TYR A C 1
ATOM 854 O O . TYR A 1 113 ? 19.458 9.967 -14.302 1.00 69.31 113 TYR A O 1
ATOM 862 N N . ALA A 1 114 ? 18.544 11.238 -15.904 1.00 68.00 114 ALA A N 1
ATOM 863 C CA . ALA A 1 114 ? 18.008 10.126 -16.679 1.00 68.00 114 ALA A CA 1
ATOM 864 C C . ALA A 1 114 ? 19.097 9.251 -17.333 1.00 68.00 114 ALA A C 1
ATOM 866 O O . ALA A 1 114 ? 18.870 8.056 -17.469 1.00 68.00 114 ALA A O 1
ATOM 867 N N . SER A 1 115 ? 20.264 9.797 -17.713 1.00 68.06 115 SER A N 1
ATOM 868 C CA . SER A 1 115 ? 21.389 8.995 -18.232 1.00 68.06 115 SER A CA 1
ATOM 869 C C . SER A 1 115 ? 22.030 8.129 -17.149 1.00 68.06 115 SER A C 1
ATOM 871 O O . SER A 1 115 ? 22.435 7.008 -17.425 1.00 68.06 115 SER A O 1
ATOM 873 N N . GLU A 1 116 ? 22.106 8.646 -15.920 1.00 62.78 116 GLU A N 1
ATOM 874 C CA . GLU A 1 116 ? 22.616 7.920 -14.745 1.00 62.78 116 GLU A CA 1
ATOM 875 C C . GLU A 1 116 ? 21.603 6.882 -14.233 1.00 62.78 116 GLU A C 1
ATOM 877 O O . GLU A 1 116 ? 21.968 5.860 -13.653 1.00 62.78 116 GLU A O 1
ATOM 882 N N . LEU A 1 117 ? 20.311 7.114 -14.482 1.00 58.62 117 LEU A N 1
ATOM 883 C CA . LEU A 1 117 ? 19.273 6.101 -14.363 1.00 58.62 117 LEU A CA 1
ATOM 884 C C . LEU A 1 117 ? 19.337 5.172 -15.575 1.00 58.62 117 LEU A C 1
ATOM 886 O O . LEU A 1 117 ? 18.417 5.144 -16.390 1.00 58.62 117 LEU A O 1
ATOM 890 N N . HIS A 1 118 ? 20.401 4.378 -15.696 1.00 49.72 118 HIS A N 1
ATOM 891 C CA . HIS A 1 118 ? 20.349 3.229 -16.589 1.00 49.72 118 HIS A CA 1
ATOM 892 C C . HIS A 1 118 ? 19.100 2.424 -16.204 1.00 49.72 118 HIS A C 1
ATOM 894 O O . HIS A 1 118 ? 19.014 1.985 -15.049 1.00 49.72 118 HIS A O 1
ATOM 900 N N . PRO A 1 119 ? 18.107 2.238 -17.098 1.00 46.84 119 PRO A N 1
ATOM 901 C CA . PRO A 1 119 ? 17.086 1.240 -16.863 1.00 46.84 119 PRO A CA 1
ATOM 902 C C . PRO A 1 119 ? 17.845 -0.077 -16.812 1.00 46.84 119 PRO A C 1
ATOM 904 O O . PRO A 1 119 ? 18.230 -0.620 -17.844 1.00 46.84 119 PRO A O 1
ATOM 907 N N . GLY A 1 120 ? 18.175 -0.519 -15.599 1.00 43.38 120 GLY A N 1
ATOM 908 C CA . GLY A 1 120 ? 18.930 -1.734 -15.395 1.00 43.38 120 GLY A CA 1
ATOM 909 C C . GLY A 1 120 ? 18.168 -2.836 -16.102 1.00 43.38 120 GLY A C 1
ATOM 910 O O . GLY A 1 120 ? 17.055 -3.179 -15.697 1.00 43.38 120 GLY A O 1
ATOM 911 N N . HIS A 1 121 ? 18.740 -3.358 -17.184 1.00 40.56 121 HIS A N 1
ATOM 912 C CA . HIS A 1 121 ? 18.238 -4.572 -17.783 1.00 40.56 121 HIS A CA 1
ATOM 913 C C . HIS A 1 121 ? 18.621 -5.668 -16.802 1.00 40.56 121 HIS A C 1
ATOM 915 O O . HIS A 1 121 ? 19.727 -6.203 -16.841 1.00 40.56 121 HIS A O 1
ATOM 921 N N . ARG A 1 122 ? 17.735 -5.955 -15.843 1.00 45.12 122 ARG A N 1
ATOM 922 C CA . ARG A 1 122 ? 17.840 -7.236 -15.164 1.00 45.12 122 ARG A CA 1
ATOM 923 C C . ARG A 1 122 ? 17.662 -8.257 -16.280 1.00 45.12 122 ARG A C 1
ATOM 925 O O . ARG A 1 122 ? 16.622 -8.179 -16.941 1.00 45.12 122 ARG A O 1
ATOM 932 N N . PRO A 1 123 ? 18.633 -9.160 -16.527 1.00 44.69 123 PRO A N 1
ATOM 933 C CA . PRO A 1 123 ? 18.349 -10.304 -17.375 1.00 44.69 123 PRO A CA 1
ATOM 934 C C . PRO A 1 123 ? 17.037 -10.872 -16.852 1.00 44.69 123 PRO A C 1
ATOM 936 O O . PRO A 1 123 ? 16.844 -10.915 -15.631 1.00 44.69 123 PRO A O 1
ATOM 939 N N . ASN A 1 124 ? 16.098 -11.150 -17.755 1.00 45.53 124 ASN A N 1
ATOM 940 C CA . ASN A 1 124 ? 14.834 -11.769 -17.399 1.00 45.53 124 ASN A CA 1
ATOM 941 C C . ASN A 1 124 ? 15.170 -13.056 -16.638 1.00 45.53 124 ASN A C 1
ATOM 943 O O . ASN A 1 124 ? 15.323 -14.103 -17.258 1.00 45.53 124 ASN A O 1
ATOM 947 N N . ALA A 1 125 ? 15.306 -12.987 -15.309 1.00 53.78 125 ALA A N 1
ATOM 948 C CA . ALA A 1 125 ? 15.134 -14.148 -14.467 1.00 53.78 125 ALA A CA 1
ATOM 949 C C . ALA A 1 125 ? 13.789 -14.674 -14.927 1.00 53.78 125 ALA A C 1
ATOM 951 O O . ALA A 1 125 ? 12.808 -13.910 -14.916 1.00 53.78 125 ALA A O 1
ATOM 952 N N . GLN A 1 126 ? 13.780 -15.885 -15.484 1.00 61.75 126 GLN A N 1
ATOM 953 C CA . GLN A 1 126 ? 12.555 -16.401 -16.057 1.00 61.75 126 GLN A CA 1
ATOM 954 C C . GLN A 1 126 ? 11.495 -16.274 -14.962 1.00 61.75 126 GLN A C 1
ATOM 956 O O . GLN A 1 126 ? 11.769 -16.526 -13.787 1.00 61.75 126 GLN A O 1
ATOM 961 N N . LEU A 1 127 ? 10.301 -15.777 -15.293 1.00 66.81 127 LEU A N 1
ATOM 962 C CA . LEU A 1 127 ? 9.268 -15.585 -14.270 1.00 66.81 127 LEU A CA 1
ATOM 963 C C . LEU A 1 127 ? 8.987 -16.898 -13.511 1.00 66.81 127 LEU A C 1
ATOM 965 O O . LEU A 1 127 ? 8.618 -16.844 -12.343 1.00 66.81 127 LEU A O 1
ATOM 969 N N . SER A 1 128 ? 9.247 -18.044 -14.154 1.00 67.94 128 SER A N 1
ATOM 970 C CA . SER A 1 128 ? 9.259 -19.399 -13.587 1.00 67.94 128 SER A CA 1
ATOM 971 C C . SER A 1 128 ? 10.256 -19.609 -12.442 1.00 67.94 128 SER A C 1
ATOM 973 O O . SER A 1 128 ? 9.986 -20.406 -11.553 1.00 67.94 128 SER A O 1
ATOM 975 N N . GLU A 1 129 ? 11.381 -18.901 -12.433 1.00 74.75 129 GLU A N 1
ATOM 976 C CA . GLU A 1 129 ? 12.434 -18.992 -11.413 1.00 74.75 129 GLU A CA 1
ATOM 977 C C . GLU A 1 129 ? 12.272 -17.931 -10.316 1.00 74.75 129 GLU A C 1
ATOM 979 O O . GLU A 1 129 ? 12.956 -17.960 -9.293 1.00 74.75 129 GLU A O 1
ATOM 984 N N . THR A 1 130 ? 11.367 -16.962 -10.503 1.00 81.00 130 THR A N 1
ATOM 985 C CA . THR A 1 130 ? 11.138 -15.915 -9.506 1.00 81.00 130 THR A CA 1
ATOM 986 C C . THR A 1 130 ? 10.298 -16.467 -8.347 1.00 81.00 130 THR A C 1
ATOM 988 O O . THR A 1 130 ? 9.160 -16.880 -8.574 1.00 81.00 130 THR A O 1
ATOM 991 N N . PRO A 1 131 ? 10.774 -16.397 -7.087 1.00 83.94 131 PRO A N 1
ATOM 992 C CA . PRO A 1 131 ? 10.004 -16.880 -5.946 1.00 83.94 131 PRO A CA 1
ATOM 993 C C . PRO A 1 131 ? 8.647 -16.180 -5.834 1.00 83.94 131 PRO A C 1
ATOM 995 O O . PRO A 1 131 ? 8.564 -14.953 -5.960 1.00 83.94 131 PRO A O 1
ATOM 998 N N . LEU A 1 132 ? 7.596 -16.940 -5.519 1.00 87.19 132 LEU A N 1
ATOM 999 C CA . LEU A 1 132 ? 6.230 -16.424 -5.388 1.00 87.19 132 LEU A CA 1
ATOM 1000 C C . LEU A 1 132 ? 6.126 -15.170 -4.489 1.00 87.19 132 LEU A C 1
ATOM 1002 O O . LEU A 1 132 ? 5.501 -14.202 -4.930 1.00 87.19 132 LEU A O 1
ATOM 1006 N N . PRO A 1 133 ? 6.783 -15.081 -3.311 1.00 87.38 133 PRO A N 1
ATOM 1007 C CA . PRO A 1 133 ? 6.732 -13.866 -2.494 1.00 87.38 133 PRO A CA 1
ATOM 1008 C C . PRO A 1 133 ? 7.299 -12.625 -3.196 1.00 87.38 133 PRO A C 1
ATOM 1010 O O . PRO A 1 133 ? 6.806 -11.517 -2.993 1.00 87.38 133 PRO A O 1
ATOM 1013 N N . THR A 1 134 ? 8.286 -12.790 -4.088 1.00 85.69 134 THR A N 1
ATOM 1014 C CA . THR A 1 134 ? 8.764 -11.679 -4.925 1.00 85.69 134 THR A CA 1
ATOM 1015 C C . THR A 1 134 ? 7.680 -11.237 -5.902 1.00 85.69 134 THR A C 1
ATOM 1017 O O . THR A 1 134 ? 7.470 -10.037 -6.067 1.00 85.69 134 THR A O 1
ATOM 1020 N N . LEU A 1 135 ? 7.019 -12.177 -6.584 1.00 88.62 135 LEU A N 1
ATOM 1021 C CA . LEU A 1 135 ? 5.977 -11.852 -7.562 1.00 88.62 135 LEU A CA 1
ATOM 1022 C C . LEU A 1 135 ? 4.811 -11.118 -6.894 1.00 88.62 135 LEU A C 1
ATOM 1024 O O . LEU A 1 135 ? 4.380 -10.078 -7.389 1.00 88.62 135 LEU A O 1
ATOM 1028 N N . LEU A 1 136 ? 4.372 -11.600 -5.730 1.00 91.38 136 LEU A N 1
ATOM 1029 C CA . LEU A 1 136 ? 3.344 -10.948 -4.921 1.00 91.38 136 LEU A CA 1
ATOM 1030 C C . LEU A 1 136 ? 3.783 -9.546 -4.474 1.00 91.38 136 LEU A C 1
ATOM 1032 O O . LEU A 1 136 ? 3.011 -8.596 -4.590 1.00 91.38 136 LEU A O 1
ATOM 1036 N N . GLY A 1 137 ? 5.035 -9.390 -4.030 1.00 88.19 137 GLY A N 1
ATOM 1037 C CA . GLY A 1 137 ? 5.589 -8.100 -3.613 1.00 88.19 137 GLY A CA 1
ATOM 1038 C C . GLY A 1 137 ? 5.651 -7.097 -4.765 1.00 88.19 137 GLY A C 1
ATOM 1039 O O . GLY A 1 137 ? 5.269 -5.938 -4.603 1.00 88.19 137 GLY A O 1
ATOM 1040 N N . ARG A 1 138 ? 6.054 -7.551 -5.959 1.00 88.50 138 ARG A N 1
ATOM 1041 C CA . ARG A 1 138 ? 6.043 -6.744 -7.190 1.00 88.50 138 ARG A CA 1
ATOM 1042 C C . ARG A 1 138 ? 4.624 -6.357 -7.597 1.00 88.50 138 ARG A C 1
ATOM 1044 O O . ARG A 1 138 ? 4.409 -5.203 -7.952 1.00 88.50 138 ARG A O 1
ATOM 1051 N N . ALA A 1 139 ? 3.665 -7.280 -7.515 1.00 92.94 139 ALA A N 1
ATOM 1052 C CA . ALA A 1 139 ? 2.262 -6.994 -7.802 1.00 92.94 139 ALA A CA 1
ATOM 1053 C C . ALA A 1 139 ? 1.687 -5.958 -6.821 1.00 92.94 139 ALA A C 1
ATOM 1055 O O . ALA A 1 139 ? 1.076 -4.983 -7.253 1.00 92.94 139 ALA A O 1
ATOM 1056 N N . MET A 1 140 ? 1.953 -6.101 -5.518 1.00 94.00 140 MET A N 1
ATOM 1057 C CA . MET A 1 140 ? 1.546 -5.121 -4.507 1.00 94.00 140 MET A CA 1
ATOM 1058 C C . MET A 1 140 ? 2.179 -3.748 -4.770 1.00 94.00 140 MET A C 1
ATOM 1060 O O . MET A 1 140 ? 1.479 -2.738 -4.786 1.00 94.00 140 MET A O 1
ATOM 1064 N N . GLY A 1 141 ? 3.486 -3.702 -5.052 1.00 90.94 141 GLY A N 1
ATOM 1065 C CA . GLY A 1 141 ? 4.190 -2.464 -5.392 1.00 90.94 141 GLY A CA 1
ATOM 1066 C C . GLY A 1 141 ? 3.648 -1.795 -6.658 1.00 90.94 141 GLY A C 1
ATOM 1067 O O . GLY A 1 141 ? 3.441 -0.583 -6.669 1.00 90.94 141 GLY A O 1
ATOM 1068 N N . ALA A 1 142 ? 3.348 -2.573 -7.700 1.00 92.19 142 ALA A N 1
ATOM 1069 C CA . ALA A 1 142 ? 2.740 -2.069 -8.928 1.00 92.19 142 ALA A CA 1
ATOM 1070 C C . ALA A 1 142 ? 1.328 -1.515 -8.686 1.00 92.19 142 ALA A C 1
ATOM 1072 O O . ALA A 1 142 ? 0.969 -0.489 -9.265 1.00 92.19 142 ALA A O 1
ATOM 1073 N N . PHE A 1 143 ? 0.533 -2.156 -7.823 1.00 95.62 143 PHE A N 1
ATOM 1074 C CA . PHE A 1 143 ? -0.804 -1.674 -7.473 1.00 95.62 143 PHE A CA 1
ATOM 1075 C C . PHE A 1 143 ? -0.728 -0.357 -6.699 1.00 95.62 143 PHE A C 1
ATOM 1077 O O . PHE A 1 143 ? -1.408 0.603 -7.052 1.00 95.62 143 PHE A O 1
ATOM 1084 N N . VAL A 1 144 ? 0.137 -0.287 -5.679 1.00 94.75 144 VAL A N 1
ATOM 1085 C CA . VAL A 1 144 ? 0.385 0.938 -4.900 1.00 94.75 144 VAL A CA 1
ATOM 1086 C C . VAL A 1 144 ? 0.852 2.068 -5.814 1.00 94.75 144 VAL A C 1
ATOM 1088 O O . VAL A 1 144 ? 0.325 3.172 -5.729 1.00 94.75 144 VAL A O 1
ATOM 1091 N N . HIS A 1 145 ? 1.782 1.785 -6.729 1.00 91.25 145 HIS A N 1
ATOM 1092 C CA . HIS A 1 145 ? 2.246 2.767 -7.702 1.00 91.25 145 HIS A CA 1
ATOM 1093 C C . HIS A 1 145 ? 1.107 3.259 -8.599 1.00 91.25 145 HIS A C 1
ATOM 1095 O O . HIS A 1 145 ? 0.959 4.463 -8.778 1.00 91.25 145 HIS A O 1
ATOM 1101 N N . HIS A 1 146 ? 0.269 2.356 -9.119 1.00 95.44 146 HIS A N 1
ATOM 1102 C CA . HIS A 1 146 ? -0.862 2.755 -9.950 1.00 95.44 146 HIS A CA 1
ATOM 1103 C C . HIS A 1 146 ? -1.871 3.609 -9.169 1.00 95.44 146 HIS A C 1
ATOM 1105 O O . HIS A 1 146 ? -2.310 4.642 -9.668 1.00 95.44 146 HIS A O 1
ATOM 1111 N N . TYR A 1 147 ? -2.165 3.235 -7.922 1.00 96.44 147 TYR A N 1
ATOM 1112 C CA . TYR A 1 147 ? -2.995 4.030 -7.021 1.00 96.44 147 TYR A CA 1
ATOM 1113 C C . TYR A 1 147 ? -2.414 5.427 -6.790 1.00 96.44 147 TYR A C 1
ATOM 1115 O O . TYR A 1 147 ? -3.138 6.412 -6.898 1.00 96.44 147 TYR A O 1
ATOM 1123 N N . ASP A 1 148 ? -1.118 5.541 -6.495 1.00 92.38 148 ASP A N 1
ATOM 1124 C CA . ASP A 1 148 ? -0.481 6.837 -6.258 1.00 92.38 148 ASP A CA 1
ATOM 1125 C C . ASP A 1 148 ? -0.404 7.697 -7.524 1.00 92.38 148 ASP A C 1
ATOM 1127 O O . ASP A 1 148 ? -0.594 8.911 -7.438 1.00 92.38 148 ASP A O 1
ATOM 1131 N N . SER A 1 149 ? -0.193 7.085 -8.692 1.00 89.88 149 SER A N 1
ATOM 1132 C CA . SER A 1 149 ? -0.252 7.779 -9.981 1.00 89.88 149 SER A CA 1
ATOM 1133 C C . SER A 1 149 ? -1.661 8.286 -10.288 1.00 89.88 149 SER A C 1
ATOM 1135 O O . SER A 1 149 ? -1.814 9.450 -10.646 1.00 89.88 149 SER A O 1
ATOM 1137 N N . ALA A 1 150 ? -2.692 7.459 -10.090 1.00 91.50 150 ALA A N 1
ATOM 1138 C CA . ALA A 1 150 ? -4.088 7.845 -10.302 1.00 91.50 150 ALA A CA 1
ATOM 1139 C C . ALA A 1 150 ? -4.566 8.894 -9.280 1.00 91.50 150 ALA A C 1
ATOM 1141 O O . ALA A 1 150 ? -5.368 9.768 -9.601 1.00 91.50 150 ALA A O 1
ATOM 1142 N N . ARG A 1 151 ? -4.031 8.854 -8.054 1.00 93.62 151 ARG A N 1
ATOM 1143 C CA . ARG A 1 151 ? -4.227 9.891 -7.032 1.00 93.62 151 ARG A CA 1
ATOM 1144 C C . ARG A 1 151 ? -3.589 11.227 -7.433 1.00 93.62 151 ARG A C 1
ATOM 1146 O O . ARG A 1 151 ? -4.090 12.287 -7.059 1.00 93.62 151 ARG A O 1
ATOM 1153 N N . GLY A 1 152 ? -2.451 11.180 -8.125 1.00 91.00 152 GLY A N 1
ATOM 1154 C CA . GLY A 1 152 ? -1.664 12.351 -8.493 1.00 91.00 152 GLY A CA 1
ATOM 1155 C C . GLY A 1 152 ? -1.303 13.230 -7.288 1.00 91.00 152 GLY A C 1
ATOM 1156 O O . GLY A 1 152 ? -0.932 12.760 -6.201 1.00 91.00 152 GLY A O 1
ATOM 1157 N N . GLU A 1 153 ? -1.432 14.543 -7.470 1.00 88.38 153 GLU A N 1
ATOM 1158 C CA . GLU A 1 153 ? -1.170 15.535 -6.424 1.00 88.38 153 GLU A CA 1
ATOM 1159 C C . GLU A 1 153 ? -2.356 15.757 -5.474 1.00 88.38 153 GLU A C 1
ATOM 1161 O O . GLU A 1 153 ? -2.212 16.497 -4.497 1.00 88.38 153 GLU A O 1
ATOM 1166 N N . ASP A 1 154 ? -3.503 15.098 -5.695 1.00 88.06 154 ASP A N 1
ATOM 1167 C CA . ASP A 1 154 ? -4.675 15.268 -4.842 1.00 88.06 154 ASP A CA 1
ATOM 1168 C C . ASP A 1 154 ? -4.390 14.736 -3.429 1.00 88.06 154 ASP A C 1
ATOM 1170 O O . ASP A 1 154 ? -4.307 13.531 -3.156 1.00 88.06 154 ASP A O 1
ATOM 1174 N N . ARG A 1 155 ? -4.203 15.681 -2.503 1.00 86.81 155 ARG A N 1
ATOM 1175 C CA . ARG A 1 155 ? -3.958 15.408 -1.086 1.00 86.81 155 ARG A CA 1
ATOM 1176 C C . ARG A 1 155 ? -5.245 15.160 -0.310 1.00 86.81 155 ARG A C 1
ATOM 1178 O O . ARG A 1 155 ? -5.148 14.823 0.869 1.00 86.81 155 ARG A O 1
ATOM 1185 N N . SER A 1 156 ? -6.425 15.334 -0.904 1.00 90.44 156 SER A N 1
ATOM 1186 C CA . SER A 1 156 ? -7.702 14.983 -0.275 1.00 90.44 156 SER A CA 1
ATOM 1187 C C . SER A 1 156 ? -7.835 13.463 -0.136 1.00 90.44 156 SER A C 1
ATOM 1189 O O . SER A 1 156 ? -8.254 12.966 0.913 1.00 90.44 156 SER A O 1
ATOM 1191 N N . ILE A 1 157 ? -7.328 12.719 -1.121 1.00 95.81 157 ILE A N 1
ATOM 1192 C CA . ILE A 1 157 ? -7.271 11.262 -1.114 1.00 95.81 157 ILE A CA 1
ATOM 1193 C C . ILE A 1 157 ? -6.059 10.802 -0.271 1.00 95.81 157 ILE A C 1
ATOM 1195 O O . ILE A 1 157 ? -4.940 11.296 -0.433 1.00 95.81 157 ILE A O 1
ATOM 1199 N N . PRO A 1 158 ? -6.231 9.900 0.710 1.00 94.94 158 PRO A N 1
ATOM 1200 C CA . PRO A 1 158 ? -5.125 9.331 1.480 1.00 94.94 158 PRO A CA 1
ATOM 1201 C C . PRO A 1 158 ? -4.240 8.405 0.623 1.00 94.94 158 PRO A C 1
ATOM 1203 O O . PRO A 1 158 ? -4.747 7.756 -0.291 1.00 94.94 158 PRO A O 1
ATOM 1206 N N . PRO A 1 159 ? -2.952 8.235 0.978 1.00 93.62 159 PRO A N 1
ATOM 1207 C CA . PRO A 1 159 ? -2.164 7.093 0.512 1.00 93.62 159 PRO A CA 1
ATOM 1208 C C . PRO A 1 159 ? -2.854 5.764 0.853 1.00 93.62 159 PRO A C 1
ATOM 1210 O O . PRO A 1 159 ? -3.500 5.673 1.905 1.00 93.62 159 PRO A O 1
ATOM 1213 N N . LEU A 1 160 ? -2.665 4.730 0.024 1.00 95.00 160 LEU A N 1
ATOM 1214 C CA . LEU A 1 160 ? -3.341 3.434 0.180 1.00 95.00 160 LEU A CA 1
ATOM 1215 C C . LEU A 1 160 ? -3.152 2.844 1.585 1.00 95.00 160 LEU A C 1
ATOM 1217 O O . LEU A 1 160 ? -4.124 2.450 2.225 1.00 95.00 160 LEU A O 1
ATOM 1221 N N . ALA A 1 161 ? -1.922 2.879 2.107 1.00 91.44 161 ALA A N 1
ATOM 1222 C CA . ALA A 1 161 ? -1.606 2.408 3.454 1.00 91.44 161 ALA A CA 1
ATOM 1223 C C . ALA A 1 161 ? -2.419 3.129 4.544 1.00 91.44 161 ALA A C 1
ATOM 1225 O O . ALA A 1 161 ? -2.930 2.496 5.461 1.00 91.44 161 ALA A O 1
ATOM 1226 N N . VAL A 1 162 ? -2.597 4.452 4.439 1.00 92.31 162 VAL A N 1
ATOM 1227 C CA . VAL A 1 162 ? -3.358 5.241 5.428 1.00 92.31 162 VAL A CA 1
ATOM 1228 C C . VAL A 1 162 ? -4.847 4.898 5.380 1.00 92.31 162 VAL A C 1
ATOM 1230 O O . VAL A 1 162 ? -5.514 4.877 6.416 1.00 92.31 162 VAL A O 1
ATOM 1233 N N . TRP A 1 163 ? -5.385 4.633 4.190 1.00 95.19 163 TRP A N 1
ATOM 1234 C CA . TRP A 1 163 ? -6.761 4.168 4.061 1.00 95.19 163 TRP A CA 1
ATOM 1235 C C . TRP A 1 163 ? -6.934 2.755 4.632 1.00 95.19 163 TRP A C 1
ATOM 1237 O O . TRP A 1 163 ? -7.768 2.559 5.519 1.00 95.19 163 TRP A O 1
ATOM 1247 N N . ALA A 1 164 ? -6.117 1.801 4.178 1.00 93.75 164 ALA A N 1
ATOM 1248 C CA . ALA A 1 164 ? -6.235 0.384 4.514 1.00 93.75 164 ALA A CA 1
ATOM 1249 C C . ALA A 1 164 ? -6.025 0.104 6.010 1.00 93.75 164 ALA A C 1
ATOM 1251 O O . ALA A 1 164 ? -6.769 -0.696 6.586 1.00 93.75 164 ALA A O 1
ATOM 1252 N N . ASN A 1 165 ? -5.066 0.807 6.624 1.00 90.88 165 ASN A N 1
ATOM 1253 C CA . ASN A 1 165 ? -4.619 0.592 8.002 1.00 90.88 165 ASN A CA 1
ATOM 1254 C C . ASN A 1 165 ? -5.195 1.594 9.010 1.00 90.88 165 ASN A C 1
ATOM 1256 O O . ASN A 1 165 ? -4.770 1.602 10.162 1.00 90.88 165 ASN A O 1
AT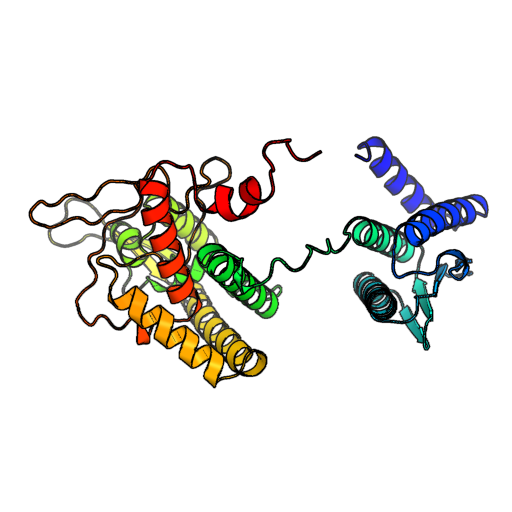OM 1260 N N . ALA A 1 166 ? -6.130 2.462 8.608 1.00 92.19 166 ALA A N 1
ATOM 1261 C CA . ALA A 1 166 ? -6.834 3.325 9.558 1.00 92.19 166 ALA A CA 1
ATOM 1262 C C . ALA A 1 166 ? -8.233 3.722 9.091 1.00 92.19 166 ALA A C 1
ATOM 1264 O O . ALA A 1 166 ? -9.212 3.293 9.692 1.00 92.19 166 ALA A O 1
ATOM 1265 N N . LEU A 1 167 ? -8.354 4.534 8.034 1.00 94.31 167 LEU A N 1
ATOM 1266 C CA . LEU A 1 167 ? -9.637 5.176 7.700 1.00 94.31 167 LEU A CA 1
ATOM 1267 C C . LEU A 1 167 ? -10.749 4.172 7.369 1.00 94.31 167 LEU A C 1
ATOM 1269 O O . LEU A 1 167 ? -11.907 4.428 7.685 1.00 94.31 167 LEU A O 1
ATOM 1273 N N . ARG A 1 168 ? -10.408 3.026 6.768 1.00 92.81 168 ARG A N 1
ATOM 1274 C CA . ARG A 1 168 ? -11.354 1.939 6.476 1.00 92.81 168 ARG A CA 1
ATOM 1275 C C . ARG A 1 168 ? -11.948 1.302 7.740 1.00 92.81 168 ARG A C 1
ATOM 1277 O O . ARG A 1 168 ? -13.065 0.806 7.688 1.00 92.81 168 ARG A O 1
ATOM 1284 N N . ALA A 1 169 ? -11.212 1.299 8.849 1.00 92.44 169 ALA A N 1
ATOM 1285 C CA . ALA A 1 169 ? -11.601 0.633 10.094 1.00 92.44 169 ALA A CA 1
ATOM 1286 C C . ALA A 1 169 ? -12.422 1.518 11.049 1.00 92.44 169 ALA A C 1
ATOM 1288 O O . ALA A 1 169 ? -12.877 1.034 12.091 1.00 92.44 169 ALA A O 1
ATOM 1289 N N . LEU A 1 170 ? -12.588 2.800 10.711 1.00 92.88 170 LEU A N 1
ATOM 1290 C CA . LEU A 1 170 ? -13.386 3.747 11.482 1.00 92.88 170 LEU A CA 1
ATOM 1291 C C . LEU A 1 170 ? -14.858 3.671 11.058 1.00 92.88 170 LEU A C 1
ATOM 1293 O O . LEU A 1 170 ? -15.191 3.844 9.880 1.00 92.88 170 LEU A O 1
ATOM 1297 N N . ASP A 1 171 ? -15.718 3.423 12.039 1.00 86.38 171 ASP A N 1
ATOM 1298 C CA . ASP A 1 171 ? -17.178 3.427 11.916 1.00 86.38 171 ASP A CA 1
ATOM 1299 C C . ASP A 1 171 ? -17.757 4.852 11.987 1.00 86.38 171 ASP A C 1
ATOM 1301 O O . ASP A 1 171 ? -17.042 5.834 12.213 1.00 86.38 171 ASP A O 1
ATOM 1305 N N . ALA A 1 172 ? -19.056 4.977 11.704 1.00 83.19 172 ALA A N 1
ATOM 1306 C CA . ALA A 1 172 ? -19.746 6.267 11.706 1.00 83.19 172 ALA A CA 1
ATOM 1307 C C . ALA A 1 172 ? -19.954 6.795 13.136 1.00 83.19 172 ALA A C 1
ATOM 1309 O O . ALA A 1 172 ? -19.935 8.001 13.371 1.00 83.19 172 ALA A O 1
ATOM 1310 N N . GLU A 1 173 ? -20.111 5.885 14.093 1.00 84.25 173 GLU A N 1
ATOM 1311 C CA . GLU A 1 173 ? -20.400 6.157 15.497 1.00 84.25 173 GLU A CA 1
ATOM 1312 C C . GLU A 1 173 ? -19.141 6.549 16.284 1.00 84.25 173 GLU A C 1
ATOM 1314 O O . GLU A 1 173 ? -19.223 7.268 17.285 1.00 84.25 173 GLU A O 1
ATOM 1319 N N . GLY A 1 174 ? -17.962 6.147 15.811 1.00 88.25 174 GLY A N 1
ATOM 1320 C CA . GLY A 1 174 ? -16.689 6.381 16.469 1.00 88.25 174 GLY A CA 1
ATOM 1321 C C . GLY A 1 174 ? -16.091 5.116 17.058 1.00 88.25 174 GLY A C 1
ATOM 1322 O O . GLY A 1 174 ? -16.734 4.354 17.776 1.00 88.25 174 GLY A O 1
ATOM 1323 N N . THR A 1 175 ? -14.801 4.935 16.810 1.00 92.19 175 THR A N 1
ATOM 1324 C CA . THR A 1 175 ? -14.073 3.725 17.176 1.00 92.19 175 THR A CA 1
ATOM 1325 C C . THR A 1 175 ? -13.187 4.000 18.385 1.00 92.19 175 THR A C 1
ATOM 1327 O O . THR A 1 175 ? -12.426 4.968 18.393 1.00 92.19 175 THR A O 1
ATOM 1330 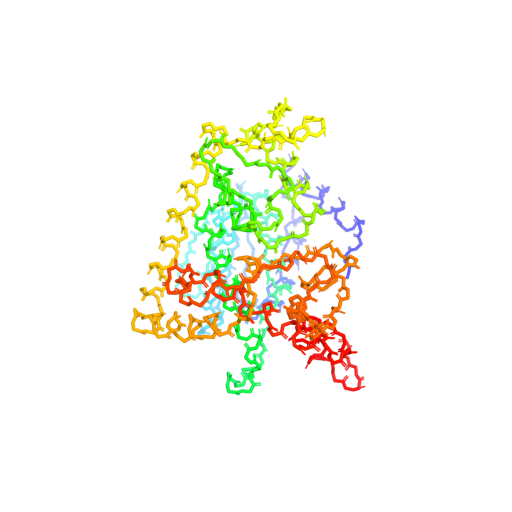N N . ASP A 1 176 ? -13.228 3.146 19.414 1.00 91.06 176 ASP A N 1
ATOM 1331 C CA . ASP A 1 176 ? -12.245 3.223 20.504 1.00 91.06 176 ASP A CA 1
ATOM 1332 C C . ASP A 1 176 ? -10.837 3.028 19.930 1.00 91.06 176 ASP A C 1
ATOM 1334 O O . ASP A 1 176 ? -10.542 2.011 19.298 1.00 91.06 176 ASP A O 1
ATOM 1338 N N . GLN A 1 177 ? -9.945 3.983 20.186 1.00 90.38 177 GLN A N 1
ATOM 1339 C CA . GLN A 1 177 ? -8.563 3.947 19.725 1.00 90.38 177 GLN A CA 1
ATOM 1340 C C . GLN A 1 177 ? -7.847 2.639 20.099 1.00 90.38 177 GLN A C 1
ATOM 1342 O O . GLN A 1 177 ? -7.005 2.163 19.339 1.00 90.38 177 GLN A O 1
ATOM 1347 N N . ARG A 1 178 ? -8.188 2.019 21.239 1.00 86.38 178 ARG A N 1
ATOM 1348 C CA . ARG A 1 178 ? -7.606 0.729 21.655 1.00 86.38 178 ARG A CA 1
ATOM 1349 C C . ARG A 1 178 ? -8.030 -0.442 20.767 1.00 86.38 178 ARG A C 1
ATOM 1351 O O . ARG A 1 178 ? -7.304 -1.427 20.694 1.00 86.38 178 ARG A O 1
ATOM 1358 N N . GLN A 1 179 ? -9.180 -0.339 20.106 1.00 89.06 179 GLN A N 1
ATOM 1359 C CA . GLN A 1 179 ? -9.684 -1.354 19.181 1.00 89.06 179 GLN A CA 1
ATOM 1360 C C . GLN A 1 179 ? -9.147 -1.166 17.763 1.00 89.06 179 GLN A C 1
ATOM 1362 O O . GLN A 1 179 ? -9.223 -2.096 16.965 1.00 89.06 179 GLN A O 1
ATOM 1367 N N . LEU A 1 180 ? -8.583 0.006 17.444 1.00 89.00 180 LEU A N 1
ATOM 1368 C CA . LEU A 1 180 ? -8.129 0.306 16.090 1.00 89.00 180 LEU A CA 1
ATOM 1369 C C . LEU A 1 180 ? -7.091 -0.710 15.611 1.00 89.00 180 LEU A C 1
ATOM 1371 O O . LEU A 1 180 ? -7.285 -1.290 14.553 1.00 89.00 180 LEU A O 1
ATOM 1375 N N . GLY A 1 181 ? -6.076 -1.006 16.433 1.00 88.81 181 GLY A N 1
ATOM 1376 C CA . GLY A 1 181 ? -5.051 -1.997 16.094 1.00 88.81 181 GLY A CA 1
ATOM 1377 C C . GLY A 1 181 ? -5.633 -3.379 15.791 1.00 88.81 181 GLY A C 1
ATOM 1378 O O . GLY A 1 181 ? -5.199 -4.017 14.840 1.00 88.81 181 GLY A O 1
ATOM 1379 N N . ARG A 1 182 ? -6.660 -3.820 16.535 1.00 89.75 182 ARG A N 1
ATOM 1380 C CA . ARG A 1 182 ? -7.367 -5.084 16.258 1.00 89.75 182 ARG A CA 1
ATOM 1381 C C . ARG A 1 182 ? -8.154 -5.018 14.949 1.00 89.75 182 ARG A C 1
ATOM 1383 O O . ARG A 1 182 ? -8.114 -5.956 14.172 1.00 89.75 182 ARG A O 1
ATOM 1390 N N . ARG A 1 183 ? -8.837 -3.907 14.664 1.00 90.81 183 ARG A N 1
ATOM 1391 C CA . ARG A 1 183 ? -9.622 -3.752 13.424 1.00 90.81 183 ARG A CA 1
ATOM 1392 C C . ARG A 1 183 ? -8.766 -3.650 12.159 1.00 90.81 183 ARG A C 1
ATOM 1394 O O . ARG A 1 183 ? -9.249 -3.957 11.072 1.00 90.81 183 ARG A O 1
ATOM 1401 N N . THR A 1 184 ? -7.533 -3.172 12.280 1.00 89.94 184 THR A N 1
ATOM 1402 C CA . THR A 1 184 ? -6.608 -2.982 11.150 1.00 89.94 184 THR A CA 1
ATOM 1403 C C . THR A 1 184 ? -5.520 -4.047 11.088 1.00 89.94 184 THR A C 1
ATOM 1405 O O . THR A 1 184 ? -4.799 -4.096 10.095 1.00 89.94 184 THR A O 1
ATOM 1408 N N . VAL A 1 185 ? -5.411 -4.879 12.128 1.00 90.25 185 VAL A N 1
ATOM 1409 C CA . VAL A 1 185 ? -4.303 -5.813 12.373 1.00 90.25 185 VAL A CA 1
ATOM 1410 C C . VAL A 1 185 ? -2.955 -5.095 12.263 1.00 90.25 185 VAL A C 1
ATOM 1412 O O . VAL A 1 185 ? -2.064 -5.470 11.514 1.00 90.25 185 VAL A O 1
ATOM 1415 N N . THR A 1 186 ? -2.823 -3.985 12.985 1.00 86.50 186 THR A N 1
ATOM 1416 C CA . THR A 1 186 ? -1.582 -3.199 13.037 1.00 86.50 186 THR A CA 1
ATOM 1417 C C . THR A 1 186 ? -1.156 -2.975 14.471 1.00 86.50 186 THR A C 1
ATOM 1419 O O . THR A 1 186 ? -1.998 -2.931 15.374 1.00 86.50 186 THR A O 1
ATOM 1422 N N . SER A 1 187 ? 0.134 -2.716 14.677 1.00 83.88 187 SER A N 1
ATOM 1423 C CA . SER A 1 187 ? 0.640 -2.420 16.011 1.00 83.88 187 SER A CA 1
ATOM 1424 C C . SER A 1 187 ? 0.004 -1.194 16.643 1.00 83.88 187 SER A C 1
ATOM 1426 O O . SER A 1 187 ? -0.436 -0.249 15.975 1.00 83.88 187 SER A O 1
ATOM 1428 N N . LYS A 1 188 ? 0.026 -1.179 17.977 1.00 83.12 188 LYS A N 1
ATOM 1429 C CA . LYS A 1 188 ? -0.387 -0.021 18.769 1.00 83.12 188 LYS A CA 1
ATOM 1430 C C . LYS A 1 188 ? 0.394 1.237 18.368 1.00 83.12 188 LYS A C 1
ATOM 1432 O O . LYS A 1 188 ? -0.205 2.300 18.223 1.00 83.12 188 LYS A O 1
ATOM 1437 N N . ARG A 1 189 ? 1.706 1.107 18.128 1.00 81.81 189 ARG A N 1
ATOM 1438 C CA . ARG A 1 189 ? 2.584 2.207 17.700 1.00 81.81 189 ARG A CA 1
ATOM 1439 C C . ARG A 1 189 ? 2.133 2.799 16.367 1.00 81.81 189 ARG A C 1
ATOM 1441 O O . ARG A 1 189 ? 2.010 4.017 16.244 1.00 81.81 189 ARG A O 1
ATOM 1448 N N . VAL A 1 190 ? 1.869 1.944 15.379 1.00 81.19 190 VAL A N 1
ATOM 1449 C CA . VAL A 1 190 ? 1.402 2.373 14.054 1.00 81.19 190 VAL A CA 1
ATOM 1450 C C . VAL A 1 190 ? 0.037 3.050 14.175 1.00 81.19 190 VAL A C 1
ATOM 1452 O O . VAL A 1 190 ? -0.136 4.160 13.668 1.00 81.19 190 VAL A O 1
ATOM 1455 N N . ALA A 1 191 ? -0.898 2.447 14.913 1.00 85.56 191 ALA A N 1
ATOM 1456 C CA . ALA A 1 191 ? -2.229 3.006 15.128 1.00 85.56 191 ALA A CA 1
ATOM 1457 C C . ALA A 1 191 ? -2.179 4.401 15.785 1.00 85.56 191 ALA A C 1
ATOM 1459 O O . ALA A 1 191 ? -2.832 5.332 15.312 1.00 85.56 191 ALA A O 1
ATOM 1460 N N . GLU A 1 192 ? -1.369 4.591 16.830 1.00 86.00 192 GLU A N 1
ATOM 1461 C CA . GLU A 1 192 ? -1.213 5.884 17.513 1.00 86.00 192 GLU A CA 1
ATOM 1462 C C . GLU A 1 192 ? -0.627 6.969 16.601 1.00 86.00 192 GLU A C 1
ATOM 1464 O O . GLU A 1 192 ? -1.156 8.086 16.543 1.00 86.00 192 GLU A O 1
ATOM 1469 N N . VAL A 1 193 ? 0.429 6.644 15.847 1.00 86.75 193 VAL A N 1
ATOM 1470 C CA . VAL A 1 193 ? 1.059 7.583 14.906 1.00 86.75 193 VAL A CA 1
ATOM 1471 C C . VAL A 1 193 ? 0.086 7.987 13.802 1.00 86.75 193 VAL A C 1
ATOM 1473 O O . VAL A 1 193 ? 0.002 9.170 13.453 1.00 86.75 193 VAL A O 1
ATOM 1476 N N . VAL A 1 194 ? -0.657 7.028 13.246 1.00 88.12 194 VAL A N 1
ATOM 1477 C CA . VAL A 1 194 ? -1.612 7.302 12.170 1.00 88.12 194 VAL A CA 1
ATOM 1478 C C . VAL A 1 194 ? -2.772 8.155 12.675 1.00 88.12 194 VAL A C 1
ATOM 1480 O O . VAL A 1 194 ? -3.083 9.158 12.031 1.00 88.12 194 VAL A O 1
ATOM 1483 N N . VAL A 1 195 ? -3.351 7.846 13.841 1.00 91.81 195 VAL A N 1
ATOM 1484 C CA . VAL A 1 195 ? -4.420 8.663 14.444 1.00 91.81 195 VAL A CA 1
ATOM 1485 C C . VAL A 1 195 ? -3.942 10.094 14.683 1.00 91.81 195 VAL A C 1
ATOM 1487 O O . VAL A 1 195 ? -4.598 11.027 14.228 1.00 91.81 195 VAL A O 1
ATOM 1490 N N . SER A 1 196 ? -2.763 10.285 15.286 1.00 91.62 196 SER A N 1
ATOM 1491 C CA . SER A 1 196 ? -2.213 11.629 15.517 1.00 91.62 196 SER A CA 1
ATOM 1492 C C . SER A 1 196 ? -2.024 12.417 14.213 1.00 91.62 196 SER A C 1
ATOM 1494 O O . SER A 1 196 ? -2.321 13.611 14.144 1.00 91.62 196 SER A O 1
ATOM 1496 N N . ARG A 1 197 ? -1.553 11.765 13.142 1.00 91.38 197 ARG A N 1
ATOM 1497 C CA . ARG A 1 197 ? -1.396 12.408 11.826 1.00 91.38 197 ARG A CA 1
ATOM 1498 C C . ARG A 1 197 ? -2.735 12.738 11.172 1.00 91.38 197 ARG A C 1
ATOM 1500 O O . ARG A 1 197 ? -2.836 13.778 10.525 1.00 91.38 197 ARG A O 1
ATOM 1507 N N . LEU A 1 198 ? -3.734 11.867 11.298 1.00 94.12 198 LEU A N 1
ATOM 1508 C CA . LEU A 1 198 ? -5.073 12.102 10.759 1.00 94.12 198 LEU A CA 1
ATOM 1509 C C . LEU A 1 198 ? -5.782 13.243 11.497 1.00 94.12 198 LEU A C 1
ATOM 1511 O O . LEU A 1 198 ? -6.426 14.063 10.845 1.00 94.12 198 LEU A O 1
ATOM 1515 N N . GLU A 1 199 ? -5.607 13.333 12.815 1.00 95.50 199 GLU A N 1
ATOM 1516 C CA . GLU A 1 199 ? -6.149 14.406 13.652 1.00 95.50 199 GLU A CA 1
ATOM 1517 C C . GLU A 1 199 ? -5.533 15.756 13.270 1.00 95.50 199 GLU A C 1
ATOM 1519 O O . GLU A 1 199 ? -6.249 16.694 12.932 1.00 95.50 199 GLU A O 1
ATOM 1524 N N . LYS A 1 200 ? -4.198 15.823 13.154 1.00 94.25 200 LYS A N 1
ATOM 1525 C CA . LYS A 1 200 ? -3.483 17.022 12.669 1.00 94.25 200 LYS A CA 1
ATOM 1526 C C . LYS A 1 200 ? -3.896 17.461 11.262 1.00 94.25 200 LYS A C 1
ATOM 1528 O O . LYS A 1 200 ? -3.744 18.626 10.915 1.00 94.25 200 LYS A O 1
ATOM 1533 N N . ARG A 1 201 ? -4.382 16.533 10.434 1.00 92.62 201 ARG A N 1
ATOM 1534 C CA . ARG A 1 201 ? -4.893 16.808 9.080 1.00 92.62 201 ARG A CA 1
ATOM 1535 C C . ARG A 1 201 ? -6.398 17.093 9.057 1.00 92.62 201 ARG A C 1
ATOM 1537 O O . ARG A 1 201 ? -6.962 17.190 7.971 1.00 92.62 201 ARG A O 1
ATOM 1544 N N . GLY A 1 202 ? -7.054 17.169 10.216 1.00 94.94 202 GLY A N 1
ATOM 1545 C CA . GLY A 1 202 ? -8.488 17.435 10.336 1.00 94.94 202 GLY A CA 1
ATOM 1546 C C . GLY A 1 202 ? -9.379 16.327 9.770 1.00 94.94 202 GLY A C 1
ATOM 1547 O O . GLY A 1 202 ? -10.524 16.591 9.410 1.00 94.94 202 GLY A O 1
ATOM 1548 N N . ARG A 1 203 ? -8.868 15.096 9.636 1.00 95.69 203 ARG A N 1
ATOM 1549 C CA . ARG A 1 203 ? -9.619 13.946 9.093 1.00 95.69 203 ARG A CA 1
ATOM 1550 C C . ARG A 1 203 ? -10.306 13.121 10.172 1.00 95.69 203 ARG A C 1
ATOM 1552 O O . ARG A 1 203 ? -11.277 12.430 9.888 1.00 95.69 203 ARG A O 1
ATOM 1559 N N . VAL A 1 204 ? -9.796 13.173 11.394 1.00 96.94 204 VAL A N 1
ATOM 1560 C CA . VAL A 1 204 ? -10.443 12.560 12.553 1.00 96.94 204 VAL A CA 1
ATOM 1561 C C . VAL A 1 204 ? -10.469 13.550 13.705 1.00 96.94 204 VAL A C 1
ATOM 1563 O O . VAL A 1 204 ? -9.597 14.414 13.788 1.00 96.94 204 VAL A O 1
ATOM 1566 N N . SER A 1 205 ? -11.447 13.407 14.587 1.00 95.75 205 SER A N 1
ATOM 1567 C CA . SER A 1 205 ? -11.447 14.000 15.922 1.00 95.75 205 SER A CA 1
ATOM 1568 C C . SER A 1 205 ? -11.266 12.894 16.959 1.00 95.75 205 SER A C 1
ATOM 1570 O O . SER A 1 205 ? -11.676 11.750 16.738 1.00 95.75 205 SER A O 1
ATOM 1572 N N . VAL A 1 206 ? -10.625 13.215 18.084 1.00 95.31 206 VAL A N 1
ATOM 1573 C CA . VAL A 1 206 ? -10.468 12.278 19.200 1.00 95.31 206 VAL A CA 1
ATOM 1574 C C . VAL A 1 206 ? -11.097 12.865 20.454 1.00 95.31 206 VAL A C 1
ATOM 1576 O O . VAL A 1 206 ? -10.623 13.860 20.996 1.00 95.31 206 VAL A O 1
ATOM 1579 N N . GLU A 1 207 ? -12.142 12.213 20.954 1.00 93.44 207 GLU A N 1
ATOM 1580 C CA . GLU A 1 207 ? -12.876 12.658 22.139 1.00 93.44 207 GLU A CA 1
ATOM 1581 C C . GLU A 1 207 ? -12.733 11.670 23.294 1.00 93.44 207 GLU A C 1
ATOM 1583 O O . GLU A 1 207 ? -12.764 10.452 23.114 1.00 93.44 207 GLU A O 1
ATOM 1588 N N . ALA A 1 208 ? -12.608 12.192 24.513 1.00 92.69 208 ALA A N 1
ATOM 1589 C CA . ALA A 1 208 ? -12.608 11.377 25.719 1.00 92.69 208 ALA A CA 1
ATOM 1590 C C . ALA A 1 208 ? -14.053 11.155 26.204 1.00 92.69 208 ALA A C 1
ATOM 1592 O O . ALA A 1 208 ? -14.637 12.048 26.822 1.00 92.69 208 ALA A O 1
ATOM 1593 N N . LYS A 1 209 ? -14.622 9.966 25.967 1.00 89.00 209 LYS A N 1
ATOM 1594 C CA . LYS A 1 209 ? -15.999 9.609 26.361 1.00 89.00 209 LYS A CA 1
ATOM 1595 C C . LYS A 1 209 ? -16.014 8.612 27.517 1.00 89.00 209 LYS A C 1
ATOM 1597 O O . LYS A 1 209 ? -15.175 7.716 27.591 1.00 89.00 209 LYS A O 1
ATOM 1602 N N . ALA A 1 210 ? -16.959 8.774 28.441 1.00 85.62 210 ALA A N 1
ATOM 1603 C CA . ALA A 1 210 ? -17.233 7.747 29.441 1.00 85.62 210 ALA A CA 1
ATOM 1604 C C . ALA A 1 210 ? -17.856 6.527 28.746 1.00 85.62 210 ALA A C 1
ATOM 1606 O O . ALA A 1 210 ? -18.678 6.682 27.845 1.00 85.62 210 ALA A O 1
ATOM 1607 N N . THR A 1 211 ? -17.459 5.322 29.148 1.00 79.00 211 THR A N 1
ATOM 1608 C CA . THR A 1 211 ? -17.987 4.073 28.584 1.00 79.00 211 THR A CA 1
ATOM 1609 C C . THR A 1 211 ? -18.507 3.201 29.725 1.00 79.00 211 THR A C 1
ATOM 1611 O O . THR A 1 211 ? -17.781 3.041 30.713 1.00 79.00 211 THR A O 1
ATOM 1614 N N . PRO A 1 212 ? -19.727 2.639 29.625 1.00 79.69 212 PRO A N 1
ATOM 1615 C CA . PRO A 1 212 ? -20.262 1.742 30.646 1.00 79.69 212 PRO A CA 1
ATOM 1616 C C . PRO A 1 212 ? -19.293 0.595 30.960 1.00 79.69 212 PRO A C 1
ATOM 1618 O O . PRO A 1 212 ? -18.684 0.025 30.057 1.00 79.69 212 PRO A O 1
ATOM 1621 N N . GLY A 1 213 ? -19.117 0.278 32.245 1.00 78.50 213 GLY A N 1
ATOM 1622 C CA . GLY A 1 213 ? -18.255 -0.826 32.691 1.00 78.50 213 GLY A CA 1
ATOM 1623 C C . GLY A 1 213 ? -16.744 -0.568 32.609 1.00 78.50 213 GLY A C 1
ATOM 1624 O O . GLY A 1 213 ? -15.962 -1.471 32.898 1.00 78.50 213 GLY A O 1
ATOM 1625 N N . ARG A 1 214 ? -16.298 0.647 32.254 1.00 78.69 214 ARG A N 1
ATOM 1626 C CA . ARG A 1 214 ? -14.871 0.992 32.161 1.00 78.69 214 ARG A CA 1
ATOM 1627 C C . ARG A 1 214 ? -14.462 2.049 33.182 1.00 78.69 214 ARG A C 1
ATOM 1629 O O . ARG A 1 214 ? -15.061 3.116 33.275 1.00 78.69 214 ARG A O 1
ATOM 1636 N N . ARG A 1 215 ? -13.355 1.796 33.887 1.00 79.81 215 ARG A N 1
ATOM 1637 C CA . ARG A 1 215 ? -12.683 2.815 34.706 1.00 79.81 215 ARG A CA 1
ATOM 1638 C C . ARG A 1 215 ? -11.940 3.804 33.796 1.00 79.81 215 ARG A C 1
ATOM 1640 O O . ARG A 1 215 ? -11.029 3.415 33.065 1.00 79.81 215 ARG A O 1
ATOM 1647 N N . GLY A 1 216 ? -12.315 5.081 33.865 1.00 83.81 216 GLY A N 1
ATOM 1648 C CA . GLY A 1 216 ? -11.732 6.166 33.065 1.00 83.81 216 GLY A CA 1
ATOM 1649 C C . GLY A 1 216 ? -12.419 6.391 31.712 1.00 83.81 216 GLY A C 1
ATOM 1650 O O . GLY A 1 216 ? -13.344 5.676 31.335 1.00 83.81 216 GLY A O 1
ATOM 1651 N N . LYS A 1 217 ? -11.969 7.415 30.974 1.00 86.44 217 LYS A N 1
ATOM 1652 C CA . LYS A 1 217 ? -12.536 7.782 29.666 1.00 86.44 217 LYS A CA 1
ATOM 1653 C C . LYS A 1 217 ? -11.873 6.990 28.531 1.00 86.44 217 LYS A C 1
ATOM 1655 O O . LYS A 1 217 ? -10.648 6.860 28.488 1.00 86.44 217 LYS A O 1
ATOM 1660 N N . ALA A 1 218 ? -12.677 6.471 27.609 1.00 89.25 218 ALA A N 1
ATOM 1661 C CA . ALA A 1 218 ? -12.215 5.926 26.339 1.00 89.25 218 ALA A CA 1
ATOM 1662 C C . ALA A 1 218 ? -11.878 7.066 25.371 1.00 89.25 218 ALA A C 1
ATOM 1664 O O . ALA A 1 218 ? -12.558 8.089 25.363 1.00 89.25 218 ALA A O 1
ATOM 1665 N N . ARG A 1 219 ? -10.842 6.885 24.548 1.00 92.69 219 ARG A N 1
ATOM 1666 C CA . ARG A 1 219 ? -10.525 7.811 23.455 1.00 92.69 219 ARG A CA 1
ATOM 1667 C C . ARG A 1 219 ? -11.242 7.319 22.207 1.00 92.69 219 ARG A C 1
ATOM 1669 O O . ARG A 1 219 ? -10.838 6.308 21.638 1.00 92.69 219 ARG A O 1
ATOM 1676 N N . ILE A 1 220 ? -12.313 7.997 21.829 1.00 93.88 220 ILE A N 1
ATOM 1677 C CA . ILE A 1 220 ? -13.134 7.649 20.674 1.00 93.88 220 ILE A CA 1
ATOM 1678 C C . ILE A 1 220 ? -12.646 8.464 19.481 1.00 93.88 220 ILE A C 1
ATOM 1680 O O . ILE A 1 220 ? -12.651 9.691 19.525 1.00 93.88 220 ILE A O 1
ATOM 1684 N N . VAL A 1 221 ? -12.197 7.767 18.440 1.00 95.31 221 VAL A N 1
ATOM 1685 C CA . VAL A 1 221 ? -11.744 8.339 17.171 1.00 95.31 221 VAL A CA 1
ATOM 1686 C C . VAL A 1 221 ? -12.936 8.386 16.221 1.00 95.31 221 VAL A C 1
ATOM 1688 O O . VAL A 1 221 ? -13.496 7.342 15.891 1.00 95.31 221 VAL A O 1
ATOM 1691 N N . GLN A 1 222 ? -13.319 9.578 15.777 1.00 95.62 222 GLN A N 1
ATOM 1692 C CA . GLN A 1 222 ? -14.454 9.789 14.876 1.00 95.62 222 GLN A CA 1
ATOM 1693 C C . GLN A 1 222 ? -13.980 10.401 13.563 1.00 95.62 222 GLN A C 1
ATOM 1695 O O . GLN A 1 222 ? -13.076 11.237 13.549 1.00 95.62 222 GLN A O 1
ATOM 1700 N N . LEU A 1 223 ? -14.581 9.989 12.446 1.00 96.75 223 LEU A N 1
ATOM 1701 C CA . LEU A 1 223 ? -14.342 10.641 11.162 1.00 96.75 223 LEU A CA 1
ATOM 1702 C C . LEU A 1 223 ? -14.982 12.031 11.165 1.00 96.75 223 LEU A C 1
ATOM 1704 O O . LEU A 1 223 ? -16.154 12.190 11.495 1.00 96.75 223 LEU A O 1
ATOM 1708 N N . THR A 1 224 ? -14.222 13.035 10.736 1.00 96.44 224 THR A N 1
ATOM 1709 C CA . THR A 1 224 ? -14.791 14.340 10.375 1.00 96.44 224 THR A CA 1
ATOM 1710 C C . THR A 1 224 ? -15.459 14.245 8.994 1.00 96.44 224 THR A C 1
ATOM 1712 O O . THR A 1 224 ? -15.213 13.275 8.267 1.00 96.44 224 THR A O 1
ATOM 1715 N N . PRO A 1 225 ? -16.235 15.251 8.545 1.00 96.44 225 PRO A N 1
ATOM 1716 C CA . PRO A 1 225 ? -16.731 15.290 7.165 1.00 96.44 225 PRO A CA 1
ATOM 1717 C C . PRO A 1 225 ? -15.609 15.127 6.125 1.00 96.44 225 PRO A C 1
ATOM 1719 O O . PRO A 1 225 ? -15.732 14.339 5.187 1.00 96.44 225 PRO A O 1
ATOM 1722 N N . THR A 1 226 ? -14.464 15.781 6.351 1.00 96.38 226 THR A N 1
ATOM 1723 C CA . THR A 1 226 ? -13.256 15.638 5.526 1.00 96.38 226 THR A CA 1
ATOM 1724 C C . THR A 1 226 ? -12.688 14.219 5.578 1.00 96.38 226 THR A C 1
ATOM 1726 O O . THR A 1 226 ? -12.265 13.684 4.555 1.00 96.38 226 THR A O 1
ATOM 1729 N N . GLY A 1 227 ? -12.687 13.578 6.750 1.00 96.50 227 GLY A N 1
ATOM 1730 C CA . GLY A 1 227 ? -12.285 12.179 6.906 1.00 96.50 227 GLY A CA 1
ATOM 1731 C C . GLY A 1 227 ? -13.170 11.209 6.136 1.00 96.50 227 GLY A C 1
ATOM 1732 O O . GLY A 1 227 ? -12.659 10.332 5.440 1.00 96.50 227 GLY A O 1
ATOM 1733 N N . THR A 1 228 ? -14.487 11.388 6.221 1.00 96.88 228 THR A N 1
ATOM 1734 C CA . THR A 1 228 ? -15.473 10.582 5.493 1.00 96.88 228 THR A CA 1
ATOM 1735 C C . THR A 1 228 ? -15.318 10.753 3.985 1.00 96.88 228 THR A C 1
ATOM 1737 O O . THR A 1 228 ? -15.264 9.758 3.260 1.00 96.88 228 THR A O 1
ATOM 1740 N N . ALA A 1 229 ? -15.163 11.991 3.507 1.00 96.56 229 ALA A N 1
ATOM 1741 C CA . ALA A 1 229 ? -14.899 12.268 2.098 1.00 96.56 229 ALA A CA 1
ATOM 1742 C C . ALA A 1 229 ? -13.604 11.589 1.622 1.00 96.56 229 ALA A C 1
ATOM 1744 O O . ALA A 1 229 ? -13.616 10.892 0.608 1.00 96.56 229 ALA A O 1
ATOM 1745 N N . ALA A 1 230 ? -12.520 11.707 2.396 1.00 96.75 230 ALA A N 1
ATOM 1746 C CA . ALA A 1 230 ? -11.231 11.082 2.108 1.00 96.75 230 ALA A CA 1
ATOM 1747 C C . ALA A 1 230 ? -11.313 9.544 2.075 1.00 96.75 230 ALA A C 1
ATOM 1749 O O . ALA A 1 230 ? -10.760 8.915 1.172 1.00 96.75 230 ALA A O 1
ATOM 1750 N N . ARG A 1 231 ? -12.024 8.928 3.032 1.00 96.75 231 ARG A N 1
ATOM 1751 C CA . ARG A 1 231 ? -12.267 7.477 3.064 1.00 96.75 231 ARG A CA 1
ATOM 1752 C C . ARG A 1 231 ? -13.016 7.027 1.813 1.00 96.75 231 ARG A C 1
ATOM 1754 O O . ARG A 1 231 ? -12.578 6.093 1.152 1.00 96.75 231 ARG A O 1
ATOM 1761 N N . ASN A 1 232 ? -14.117 7.697 1.481 1.00 96.75 232 ASN A N 1
ATOM 1762 C CA . ASN A 1 232 ? -14.968 7.316 0.356 1.00 96.75 232 ASN A CA 1
ATOM 1763 C C . ASN A 1 232 ? -14.268 7.546 -0.994 1.00 96.75 232 ASN A C 1
ATOM 1765 O O . ASN A 1 232 ? -14.436 6.750 -1.912 1.00 96.75 232 ASN A O 1
ATOM 1769 N N . ALA A 1 233 ? -13.462 8.605 -1.115 1.00 97.44 233 ALA A N 1
ATOM 1770 C CA . ALA A 1 233 ? -12.653 8.849 -2.305 1.00 97.44 233 ALA A CA 1
ATOM 1771 C C . ALA A 1 233 ? -11.588 7.761 -2.506 1.00 97.44 233 ALA A C 1
ATOM 1773 O O . ALA A 1 233 ? -11.423 7.280 -3.621 1.00 97.44 233 ALA A O 1
ATOM 1774 N N . ALA A 1 234 ? -10.930 7.315 -1.432 1.00 97.44 234 ALA A N 1
ATOM 1775 C CA . ALA A 1 234 ? -9.983 6.204 -1.503 1.00 97.44 234 ALA A CA 1
ATOM 1776 C C . ALA A 1 234 ? -10.646 4.878 -1.895 1.00 97.44 234 ALA A C 1
ATOM 1778 O O . ALA A 1 234 ? -10.084 4.159 -2.711 1.00 97.44 234 ALA A O 1
ATOM 1779 N N . VAL A 1 235 ? -11.841 4.572 -1.365 1.00 96.44 235 VAL A N 1
ATOM 1780 C CA . VAL A 1 235 ? -12.613 3.381 -1.778 1.00 96.44 235 VAL A CA 1
ATOM 1781 C C . VAL A 1 235 ? -12.855 3.409 -3.286 1.00 96.44 235 VAL A C 1
ATOM 1783 O O . VAL A 1 235 ? -12.466 2.475 -3.978 1.00 96.44 235 VAL A O 1
ATOM 1786 N N . ARG A 1 236 ? -13.395 4.520 -3.807 1.00 97.81 236 ARG A N 1
ATOM 1787 C CA . ARG A 1 236 ? -13.635 4.669 -5.249 1.00 97.81 236 ARG A CA 1
ATOM 1788 C C . ARG A 1 236 ? -12.353 4.539 -6.067 1.00 97.81 236 ARG A C 1
ATOM 1790 O O . ARG A 1 236 ? -12.369 3.882 -7.096 1.00 97.81 236 ARG A O 1
ATOM 1797 N N . LEU A 1 237 ? -11.249 5.129 -5.606 1.00 98.19 237 LEU A N 1
ATOM 1798 C CA . LEU A 1 237 ? -9.975 5.042 -6.315 1.00 98.19 237 LEU A CA 1
ATOM 1799 C C . LEU A 1 237 ? -9.425 3.609 -6.340 1.00 98.19 237 LEU A C 1
ATOM 1801 O O . LEU A 1 237 ? -8.899 3.183 -7.362 1.00 98.19 237 LEU A O 1
ATOM 1805 N N . VAL A 1 238 ? -9.572 2.844 -5.253 1.00 97.88 238 VAL A N 1
ATOM 1806 C CA . VAL A 1 238 ? -9.227 1.412 -5.243 1.00 97.88 238 VAL A CA 1
ATOM 1807 C C . VAL A 1 238 ? -10.064 0.649 -6.269 1.00 97.88 238 VAL A C 1
ATOM 1809 O O . VAL A 1 238 ? -9.510 -0.164 -7.007 1.00 97.88 238 VAL A O 1
ATOM 1812 N N . ASP A 1 239 ? -11.366 0.921 -6.354 1.00 97.19 239 ASP A N 1
ATOM 1813 C CA . ASP A 1 239 ? -12.248 0.274 -7.329 1.00 97.19 239 ASP A CA 1
ATOM 1814 C C . ASP A 1 239 ? -11.863 0.624 -8.772 1.00 97.19 239 ASP A C 1
ATOM 1816 O O . ASP A 1 239 ? -11.740 -0.279 -9.599 1.00 97.19 239 ASP A O 1
ATOM 1820 N N . THR A 1 240 ? -11.573 1.898 -9.055 1.00 97.75 240 THR A N 1
ATOM 1821 C CA . THR A 1 240 ? -11.071 2.351 -10.363 1.00 97.75 240 THR A CA 1
ATOM 1822 C C . THR A 1 240 ? -9.771 1.645 -10.740 1.00 97.75 240 THR A C 1
ATOM 1824 O O . THR A 1 240 ? -9.690 1.034 -11.798 1.00 97.75 240 THR A O 1
ATOM 1827 N N . VAL A 1 241 ? -8.777 1.636 -9.847 1.00 97.50 241 VAL A N 1
ATOM 1828 C CA . VAL A 1 241 ? -7.474 1.003 -10.106 1.00 97.50 241 VAL A CA 1
ATOM 1829 C C . VAL A 1 241 ? -7.616 -0.503 -10.352 1.00 97.50 241 VAL A C 1
ATOM 1831 O O . VAL A 1 241 ? -6.911 -1.057 -11.196 1.00 97.50 241 VAL A O 1
ATOM 1834 N N . GLN A 1 242 ? -8.515 -1.188 -9.636 1.00 96.50 242 GLN A N 1
ATOM 1835 C CA . GLN A 1 242 ? -8.801 -2.607 -9.878 1.00 96.50 242 GLN A CA 1
ATOM 1836 C C . GLN A 1 242 ? -9.460 -2.840 -11.240 1.00 96.50 242 GLN A C 1
ATOM 1838 O O . GLN A 1 242 ? -9.140 -3.826 -11.905 1.00 96.50 242 GLN A O 1
ATOM 1843 N N . GLU A 1 243 ? -10.363 -1.957 -11.657 1.00 96.50 243 GLU A N 1
ATOM 1844 C CA . GLU A 1 243 ? -11.009 -2.051 -12.963 1.00 96.50 243 GLU A CA 1
ATOM 1845 C C . GLU A 1 243 ? -10.011 -1.823 -14.102 1.00 96.50 243 GLU A C 1
ATOM 1847 O O . GLU A 1 243 ? -9.926 -2.633 -15.025 1.00 96.50 243 GLU A O 1
ATOM 1852 N N . ASP A 1 244 ? -9.145 -0.820 -13.976 1.00 96.75 244 ASP A N 1
ATOM 1853 C CA . ASP A 1 244 ? -8.058 -0.588 -14.927 1.00 96.75 244 ASP A CA 1
ATOM 1854 C C . ASP A 1 244 ? -7.129 -1.806 -15.032 1.00 96.75 244 ASP A C 1
ATOM 1856 O O . ASP A 1 244 ? -6.644 -2.155 -16.110 1.00 96.75 244 ASP A O 1
ATOM 1860 N N . TRP A 1 245 ? -6.888 -2.504 -13.918 1.00 96.38 245 TRP A N 1
ATOM 1861 C CA . TRP A 1 245 ? -6.118 -3.747 -13.913 1.00 96.38 245 TRP A CA 1
ATOM 1862 C C . TRP A 1 245 ? -6.833 -4.881 -14.649 1.00 96.38 245 TRP A C 1
ATOM 1864 O O . TRP A 1 245 ? -6.172 -5.630 -15.369 1.00 96.38 245 TRP A O 1
ATOM 1874 N N . ARG A 1 246 ? -8.161 -5.009 -14.521 1.00 95.25 246 ARG A N 1
ATOM 1875 C CA . ARG A 1 246 ? -8.946 -5.979 -15.309 1.00 95.25 246 ARG A CA 1
ATOM 1876 C C . ARG A 1 246 ? -8.856 -5.678 -16.798 1.00 95.25 246 ARG A C 1
ATOM 1878 O O . ARG A 1 246 ? -8.713 -6.603 -17.592 1.00 95.25 246 ARG A O 1
ATOM 1885 N N . GLN A 1 247 ? -8.883 -4.409 -17.185 1.00 92.75 247 GLN A N 1
ATOM 1886 C CA . GLN A 1 247 ? -8.741 -4.017 -18.586 1.00 92.75 247 GLN A CA 1
ATOM 1887 C C . GLN A 1 247 ? -7.323 -4.296 -19.100 1.00 92.75 247 GLN A C 1
ATOM 1889 O O . GLN A 1 247 ? -7.149 -4.923 -20.143 1.00 92.75 247 GLN A O 1
ATOM 1894 N N . ARG A 1 248 ? -6.300 -3.911 -18.330 1.00 92.44 248 ARG A N 1
ATOM 1895 C CA . ARG A 1 248 ? -4.888 -4.030 -18.718 1.00 92.44 248 ARG A CA 1
ATOM 1896 C C . ARG A 1 248 ? -4.363 -5.467 -18.734 1.00 92.44 248 ARG A C 1
ATOM 1898 O O . ARG A 1 248 ? -3.575 -5.813 -19.608 1.00 92.44 248 ARG A O 1
ATOM 1905 N N . PHE A 1 249 ? -4.746 -6.289 -17.758 1.00 89.19 249 PHE A N 1
ATOM 1906 C CA . PHE A 1 249 ? -4.199 -7.639 -17.549 1.00 89.19 249 PHE A CA 1
ATOM 1907 C C . PHE A 1 249 ? -5.202 -8.758 -17.855 1.00 89.19 249 PHE A C 1
ATOM 1909 O O . PHE A 1 249 ? -4.966 -9.914 -17.499 1.00 89.19 249 PHE A O 1
ATOM 1916 N N . SER A 1 250 ? -6.297 -8.424 -18.543 1.00 92.94 250 SER A N 1
ATOM 1917 C CA . SER A 1 250 ? -7.486 -9.248 -18.786 1.00 92.94 250 SER A CA 1
ATOM 1918 C C . SER A 1 250 ? -8.365 -9.480 -17.553 1.00 92.94 250 SER A C 1
ATOM 1920 O O . SER A 1 250 ? -7.902 -9.867 -16.476 1.00 92.94 250 SER A O 1
ATOM 1922 N N . ASN A 1 251 ? -9.678 -9.330 -17.750 1.00 93.88 251 ASN A N 1
ATOM 1923 C CA . ASN A 1 251 ? -10.669 -9.547 -16.701 1.00 93.88 251 ASN A CA 1
ATOM 1924 C C . ASN A 1 251 ? -10.585 -10.980 -16.156 1.00 93.88 251 ASN A C 1
ATOM 1926 O O . ASN A 1 251 ? -10.489 -11.188 -14.950 1.00 93.88 251 ASN A O 1
ATOM 1930 N N . ALA A 1 252 ? -10.517 -11.971 -17.050 1.00 95.38 252 ALA A N 1
ATOM 1931 C CA . ALA A 1 252 ? -10.397 -13.373 -16.663 1.00 95.38 252 ALA A CA 1
ATOM 1932 C C . ALA A 1 252 ? -9.116 -13.656 -15.856 1.00 95.38 252 ALA A C 1
ATOM 1934 O O . ALA A 1 252 ? -9.144 -14.455 -14.923 1.00 95.38 252 ALA A O 1
ATOM 1935 N N . GLY A 1 253 ? -7.994 -13.007 -16.189 1.00 94.69 253 GLY A N 1
ATOM 1936 C CA . GLY A 1 253 ? -6.742 -13.138 -15.442 1.00 94.69 253 GLY A CA 1
ATOM 1937 C C . GLY A 1 253 ? -6.849 -12.589 -14.020 1.00 94.69 253 GLY A C 1
ATOM 1938 O O . GLY A 1 253 ? -6.501 -13.287 -13.067 1.00 94.69 253 GLY A O 1
ATOM 1939 N N . ILE A 1 254 ? -7.383 -11.375 -13.868 1.00 95.75 254 ILE A N 1
ATOM 1940 C CA . ILE A 1 254 ? -7.556 -10.736 -12.557 1.00 95.75 254 ILE A CA 1
ATOM 1941 C C . ILE A 1 254 ? -8.579 -11.475 -11.688 1.00 95.75 254 ILE A C 1
ATOM 1943 O O . ILE A 1 254 ? -8.329 -11.650 -10.497 1.00 95.75 254 ILE A O 1
ATOM 1947 N N . VAL A 1 255 ? -9.682 -11.964 -12.263 1.00 95.44 255 VAL A N 1
ATOM 1948 C CA . VAL A 1 255 ? -10.664 -12.787 -11.534 1.00 95.44 255 VAL A CA 1
ATOM 1949 C C . VAL A 1 255 ? -10.013 -14.063 -10.999 1.00 95.44 255 VAL A C 1
ATOM 1951 O O . VAL A 1 255 ? -10.118 -14.341 -9.808 1.00 95.44 255 VAL A O 1
ATOM 1954 N N . ARG A 1 256 ? -9.247 -14.793 -11.824 1.00 96.12 256 ARG A N 1
ATOM 1955 C CA . ARG A 1 256 ? -8.536 -16.001 -11.364 1.00 96.12 256 ARG A CA 1
ATOM 1956 C C . ARG A 1 256 ? -7.510 -15.707 -10.272 1.00 96.12 256 ARG A C 1
ATOM 1958 O O . ARG A 1 256 ? -7.375 -16.497 -9.340 1.00 96.12 256 ARG A O 1
ATOM 1965 N N . LEU A 1 257 ? -6.773 -14.598 -10.386 1.00 95.88 257 LEU A N 1
ATOM 1966 C CA . LEU A 1 257 ? -5.820 -14.178 -9.355 1.00 95.88 257 LEU A CA 1
ATOM 1967 C C . LEU A 1 257 ? -6.540 -13.890 -8.034 1.00 95.88 257 LEU A C 1
ATOM 1969 O O . LEU A 1 257 ? -6.107 -14.366 -6.988 1.00 95.88 257 LEU A O 1
ATOM 1973 N N . HIS A 1 258 ? -7.641 -13.140 -8.092 1.00 96.56 258 HIS A N 1
ATOM 1974 C CA . HIS A 1 258 ? -8.464 -12.818 -6.931 1.00 96.56 258 HIS A CA 1
ATOM 1975 C C . HIS A 1 258 ? -8.981 -14.093 -6.251 1.00 96.56 258 HIS A C 1
ATOM 1977 O O . HIS A 1 258 ? -8.694 -14.307 -5.078 1.00 96.56 258 HIS A O 1
ATOM 1983 N N . GLU A 1 259 ? -9.590 -15.014 -7.003 1.00 95.88 259 GLU A N 1
ATOM 1984 C CA . GLU A 1 259 ? -10.077 -16.299 -6.481 1.00 95.88 259 GLU A CA 1
ATOM 1985 C C . GLU A 1 259 ? -8.967 -17.181 -5.889 1.00 95.88 259 GLU A C 1
ATOM 1987 O O . GLU A 1 259 ? -9.174 -17.876 -4.890 1.00 95.88 259 GLU A O 1
ATOM 1992 N N . ALA A 1 260 ? -7.783 -17.204 -6.508 1.00 96.38 260 ALA A N 1
ATOM 1993 C CA . ALA A 1 260 ? -6.640 -17.948 -5.988 1.00 96.38 260 ALA A CA 1
ATOM 1994 C C . ALA A 1 260 ? -6.169 -17.370 -4.646 1.00 96.38 260 ALA A C 1
ATOM 1996 O O . ALA A 1 260 ? -5.997 -18.122 -3.687 1.00 96.38 260 ALA A O 1
ATOM 1997 N N . LEU A 1 261 ? -6.019 -16.046 -4.555 1.00 97.06 261 LEU A N 1
ATOM 1998 C CA . LEU A 1 261 ? -5.606 -15.384 -3.320 1.00 97.06 261 LEU A CA 1
ATOM 1999 C C . LEU A 1 261 ? -6.677 -15.496 -2.228 1.00 97.06 261 LEU A C 1
ATOM 2001 O O . LEU A 1 261 ? -6.332 -15.789 -1.088 1.00 97.06 261 LEU A O 1
ATOM 2005 N N . SER A 1 262 ? -7.963 -15.332 -2.557 1.00 95.50 262 SER A N 1
ATOM 2006 C CA . SER A 1 262 ? -9.062 -15.499 -1.597 1.00 95.50 262 SER A CA 1
ATOM 2007 C C . SER A 1 262 ? -9.066 -16.893 -0.983 1.00 95.50 262 SER A C 1
ATOM 2009 O O . SER A 1 262 ? -9.188 -17.005 0.230 1.00 95.50 262 SER A O 1
ATOM 2011 N N . ARG A 1 263 ? -8.836 -17.950 -1.777 1.00 93.88 263 ARG A N 1
ATOM 2012 C CA . ARG A 1 263 ? -8.741 -19.324 -1.254 1.00 93.88 263 ARG A CA 1
ATOM 2013 C C . ARG A 1 263 ? -7.581 -19.518 -0.280 1.00 93.88 263 ARG A C 1
ATOM 2015 O O . ARG A 1 263 ? -7.728 -20.281 0.669 1.00 93.88 263 ARG A O 1
ATOM 2022 N N . VAL A 1 264 ? -6.444 -18.858 -0.508 1.00 93.81 264 VAL A N 1
ATOM 2023 C CA . VAL A 1 264 ? -5.319 -18.878 0.441 1.00 93.81 264 VAL A CA 1
ATOM 2024 C C . VAL A 1 264 ? -5.699 -18.124 1.715 1.00 93.81 264 VAL A C 1
ATOM 2026 O O . VAL A 1 264 ? -5.547 -18.662 2.807 1.00 93.81 264 VAL A O 1
ATOM 2029 N N . VAL A 1 265 ? -6.249 -16.913 1.581 1.00 93.75 265 VAL A N 1
ATOM 2030 C CA . VAL A 1 265 ? -6.631 -16.059 2.716 1.00 93.75 265 VAL A CA 1
ATOM 2031 C C . VAL A 1 265 ? -7.723 -16.699 3.583 1.00 93.75 265 VAL A C 1
ATOM 2033 O O . VAL A 1 265 ? -7.621 -16.647 4.806 1.00 93.75 265 VAL A O 1
ATOM 2036 N N . ASP A 1 266 ? -8.704 -17.377 2.982 1.00 91.81 266 ASP A N 1
ATOM 2037 C CA . ASP A 1 266 ? -9.767 -18.116 3.687 1.00 91.81 266 ASP A CA 1
ATOM 2038 C C . ASP A 1 266 ? -9.227 -19.251 4.574 1.00 91.81 266 ASP A C 1
ATOM 2040 O O . ASP A 1 266 ? -9.907 -19.699 5.497 1.00 91.81 266 ASP A O 1
ATOM 2044 N N . ARG A 1 267 ? -8.013 -19.745 4.296 1.00 90.69 267 ARG A N 1
ATOM 2045 C CA . ARG A 1 267 ? -7.355 -20.813 5.062 1.00 90.69 267 ARG A CA 1
ATOM 2046 C C . ARG A 1 267 ? -6.413 -20.290 6.142 1.00 90.69 267 ARG A C 1
ATOM 2048 O O . ARG A 1 267 ? -5.926 -21.092 6.937 1.00 90.69 267 ARG A O 1
ATOM 2055 N N . LEU A 1 268 ? -6.155 -18.982 6.185 1.00 90.06 268 LEU A N 1
ATOM 2056 C CA . LEU A 1 268 ? -5.329 -18.390 7.231 1.00 90.06 268 LEU A CA 1
ATOM 2057 C C . LEU A 1 268 ? -6.071 -18.449 8.574 1.00 90.06 268 LEU A C 1
ATOM 2059 O O . LEU A 1 268 ? -7.250 -18.100 8.634 1.00 90.06 268 LEU A O 1
ATOM 2063 N N . PRO A 1 269 ? -5.400 -18.846 9.669 1.00 87.50 269 PRO A N 1
ATOM 2064 C CA . PRO A 1 269 ? -6.048 -18.961 10.974 1.00 87.50 269 PRO A CA 1
ATOM 2065 C C . PRO A 1 269 ? -6.280 -17.592 11.643 1.00 87.50 269 PRO A C 1
ATOM 2067 O O . PRO A 1 269 ? -7.049 -17.487 12.599 1.00 87.50 269 PRO A O 1
ATOM 2070 N N . VAL A 1 270 ? -5.631 -16.539 11.137 1.00 88.62 270 VAL A N 1
ATOM 2071 C CA . VAL A 1 270 ? -5.757 -15.155 11.608 1.00 88.62 270 VAL A CA 1
ATOM 2072 C C . VAL A 1 270 ? -6.057 -14.200 10.455 1.00 88.62 270 VAL A C 1
ATOM 2074 O O . VAL A 1 270 ? -5.664 -14.433 9.311 1.00 88.62 270 VAL A O 1
ATOM 2077 N N . GLU A 1 271 ? -6.735 -13.101 10.770 1.00 90.56 271 GLU A N 1
ATOM 2078 C CA . GLU A 1 271 ? -6.779 -11.919 9.916 1.00 90.56 271 GLU A CA 1
ATOM 2079 C C . GLU A 1 271 ? -5.394 -11.262 9.913 1.00 90.56 271 GLU A C 1
ATOM 2081 O O . GLU A 1 271 ? -4.776 -11.098 10.966 1.00 90.56 271 GLU A O 1
ATOM 2086 N N . LEU A 1 272 ? -4.916 -10.874 8.732 1.00 91.31 272 LEU A N 1
ATOM 2087 C CA . LEU A 1 272 ? -3.646 -10.172 8.551 1.00 91.31 272 LEU A CA 1
ATOM 2088 C C . LEU A 1 272 ? -3.894 -8.751 8.014 1.00 91.31 272 LEU A C 1
ATOM 2090 O O . LEU A 1 272 ? -4.964 -8.476 7.460 1.00 91.31 272 LEU A O 1
ATOM 2094 N N . PRO A 1 273 ? -2.935 -7.817 8.158 1.00 90.62 273 PRO A N 1
ATOM 2095 C CA . PRO A 1 273 ? -3.161 -6.437 7.750 1.00 90.62 273 PRO A CA 1
ATOM 2096 C C . PRO A 1 273 ? -3.514 -6.310 6.262 1.00 90.62 273 PRO A C 1
ATOM 2098 O O . PRO A 1 273 ? -2.902 -6.926 5.387 1.00 90.62 273 PRO A O 1
ATOM 2101 N N . HIS A 1 274 ? -4.469 -5.427 5.958 1.00 93.00 274 HIS A N 1
ATOM 2102 C CA . HIS A 1 274 ? -4.901 -5.137 4.582 1.00 93.00 274 HIS A CA 1
ATOM 2103 C C . HIS A 1 274 ? -3.883 -4.294 3.796 1.00 93.00 274 HIS A C 1
ATOM 2105 O O . HIS A 1 274 ? -4.087 -4.031 2.611 1.00 93.00 274 HIS A O 1
ATOM 2111 N N . HIS A 1 275 ? -2.808 -3.848 4.447 1.00 91.62 275 HIS A N 1
ATOM 2112 C CA . HIS A 1 275 ? -1.635 -3.285 3.795 1.00 91.62 275 HIS A CA 1
ATOM 2113 C C . HIS A 1 275 ? -0.389 -3.485 4.667 1.00 91.62 275 HIS A C 1
ATOM 2115 O O . HIS A 1 275 ? -0.284 -2.912 5.754 1.00 91.62 275 HIS A O 1
ATOM 2121 N N . VAL A 1 276 ? 0.600 -4.226 4.168 1.00 85.31 276 VAL A N 1
ATOM 2122 C CA . VAL A 1 276 ? 1.916 -4.369 4.809 1.00 85.31 276 VAL A CA 1
ATOM 2123 C C . VAL A 1 276 ? 2.555 -2.994 5.030 1.00 85.31 276 VAL A C 1
ATOM 2125 O O . VAL A 1 276 ? 2.601 -2.159 4.128 1.00 85.31 276 VAL A O 1
ATOM 2128 N N . THR A 1 277 ? 2.987 -2.697 6.251 1.00 76.00 277 THR A N 1
ATOM 2129 C CA . THR A 1 277 ? 3.603 -1.410 6.609 1.00 76.00 277 THR A CA 1
ATOM 2130 C C . THR A 1 277 ? 4.930 -1.687 7.288 1.00 76.00 277 THR A C 1
ATOM 2132 O O . THR A 1 277 ? 4.973 -2.455 8.238 1.00 76.00 277 THR A O 1
ATOM 2135 N N . GLY A 1 278 ? 5.997 -1.051 6.803 1.00 70.19 278 GLY A N 1
ATOM 2136 C CA . GLY A 1 278 ? 7.294 -1.098 7.471 1.00 70.19 278 GLY A CA 1
ATOM 2137 C C . GLY A 1 278 ? 7.291 -0.274 8.758 1.00 70.19 278 GLY A C 1
ATOM 2138 O O . GLY A 1 278 ? 6.589 0.736 8.868 1.00 70.19 278 GLY A O 1
ATOM 2139 N N . TYR A 1 279 ? 8.119 -0.681 9.714 1.00 69.88 279 TYR A N 1
ATOM 2140 C CA . TYR A 1 279 ? 8.195 -0.087 11.052 1.00 69.88 279 TYR A CA 1
ATOM 2141 C C . TYR A 1 279 ? 9.270 1.005 11.176 1.00 69.88 279 TYR A C 1
ATOM 2143 O O . TYR A 1 279 ? 9.480 1.589 12.242 1.00 69.88 279 TYR A O 1
ATOM 2151 N N . GLY A 1 280 ? 9.871 1.372 10.042 1.00 64.56 280 GLY A N 1
ATOM 2152 C CA . GLY A 1 280 ? 10.875 2.422 9.907 1.00 64.56 280 GLY A CA 1
ATOM 2153 C C . GLY A 1 280 ? 12.215 1.856 9.451 1.00 64.56 280 GLY A C 1
ATOM 2154 O O . GLY A 1 280 ? 12.369 0.658 9.264 1.00 64.56 280 GLY A O 1
ATOM 2155 N N . ALA A 1 281 ? 13.207 2.727 9.269 1.00 61.25 281 ALA A N 1
ATOM 2156 C CA . ALA A 1 281 ? 14.516 2.319 8.750 1.00 61.25 281 ALA A CA 1
ATOM 2157 C C . ALA A 1 281 ? 15.288 1.356 9.676 1.00 61.25 281 ALA A C 1
ATOM 2159 O O . ALA A 1 281 ? 16.190 0.672 9.209 1.00 61.25 281 ALA A O 1
ATOM 2160 N N . GLY A 1 282 ? 14.952 1.320 10.970 1.00 64.50 282 GLY A N 1
ATOM 2161 C CA . GLY A 1 282 ? 15.579 0.431 11.954 1.00 64.50 282 GLY A CA 1
ATOM 2162 C C . GLY A 1 282 ? 14.875 -0.913 12.141 1.00 64.50 282 GLY A C 1
ATOM 2163 O O . GLY A 1 282 ? 15.357 -1.716 12.927 1.00 64.50 282 GLY A O 1
ATOM 2164 N N . ASP A 1 283 ? 13.748 -1.143 11.464 1.00 70.00 283 ASP A N 1
ATOM 2165 C CA . ASP A 1 283 ? 12.979 -2.382 11.567 1.00 70.00 283 ASP A CA 1
ATOM 2166 C C . ASP A 1 283 ? 12.506 -2.809 10.163 1.00 70.00 283 ASP A C 1
ATOM 2168 O O . ASP A 1 283 ? 11.496 -2.299 9.657 1.00 70.00 283 ASP A O 1
ATOM 2172 N N . PRO A 1 284 ? 13.274 -3.690 9.494 1.00 68.38 284 PRO A N 1
ATOM 2173 C CA . PRO A 1 284 ? 12.958 -4.177 8.155 1.00 68.38 284 PRO A CA 1
ATOM 2174 C C . PRO A 1 284 ? 11.897 -5.288 8.156 1.00 68.38 284 PRO A C 1
ATOM 2176 O O . PRO A 1 284 ? 11.520 -5.755 7.071 1.00 68.38 284 PRO A O 1
ATOM 2179 N N . SER A 1 285 ? 11.433 -5.718 9.336 1.00 71.88 285 SER A N 1
ATOM 2180 C CA . SER A 1 285 ? 10.393 -6.729 9.453 1.00 71.88 285 SER A CA 1
ATOM 2181 C C . SER A 1 285 ? 9.078 -6.206 8.881 1.00 71.88 285 SER A C 1
ATOM 2183 O O . SER A 1 285 ? 8.733 -5.019 8.953 1.00 71.88 285 SER A O 1
ATOM 2185 N N . VAL A 1 286 ? 8.316 -7.122 8.291 1.00 71.88 286 VAL A N 1
ATOM 2186 C CA . VAL A 1 286 ? 6.921 -6.835 7.944 1.00 71.88 286 VAL A CA 1
ATOM 2187 C C . VAL A 1 286 ? 6.050 -6.912 9.202 1.00 71.88 286 VAL A C 1
ATOM 2189 O O . VAL A 1 286 ? 5.032 -6.234 9.276 1.00 71.88 286 VAL A O 1
ATOM 2192 N N . THR A 1 287 ? 6.477 -7.695 10.190 1.00 72.00 287 THR A N 1
ATOM 2193 C CA . THR A 1 287 ? 5.754 -8.144 11.386 1.00 72.00 287 THR A CA 1
ATOM 2194 C C . THR A 1 287 ? 5.880 -7.213 12.602 1.00 72.00 287 THR A C 1
ATOM 2196 O O . THR A 1 287 ? 5.129 -7.371 13.568 1.00 72.00 287 THR A O 1
ATOM 2199 N N . GLY A 1 288 ? 6.751 -6.201 12.546 1.00 70.94 288 GLY A N 1
ATOM 2200 C CA . GLY A 1 288 ? 6.949 -5.222 13.617 1.00 70.94 288 GLY A CA 1
ATOM 2201 C C . GLY A 1 288 ? 7.810 -5.723 14.767 1.00 70.94 288 GLY A C 1
ATOM 2202 O O . GLY A 1 288 ? 7.443 -5.558 15.927 1.00 70.94 288 GLY A O 1
ATOM 2203 N N . GLY A 1 289 ? 8.918 -6.373 14.440 1.00 74.88 289 GLY A N 1
ATOM 2204 C CA . GLY A 1 289 ? 9.864 -6.946 15.379 1.00 74.88 289 GLY A CA 1
ATOM 2205 C C . GLY A 1 289 ? 10.165 -8.390 15.015 1.00 74.88 289 GLY A C 1
ATOM 2206 O O . GLY A 1 289 ? 10.252 -8.744 13.838 1.00 74.88 289 GLY A O 1
ATOM 2207 N N . ASP A 1 290 ? 10.321 -9.215 16.042 1.00 72.31 290 ASP A N 1
ATOM 2208 C CA . ASP A 1 290 ? 10.577 -10.634 15.875 1.00 72.31 290 ASP A CA 1
ATOM 2209 C C . ASP A 1 290 ? 9.283 -11.419 15.613 1.00 72.31 290 ASP A C 1
ATOM 2211 O O . ASP A 1 290 ? 8.152 -10.992 15.869 1.00 72.31 290 ASP A O 1
ATOM 2215 N N . TYR A 1 291 ? 9.463 -12.626 15.097 1.00 74.44 291 TYR A N 1
ATOM 2216 C CA . TYR A 1 291 ? 8.402 -13.608 14.964 1.00 74.44 291 TYR A CA 1
ATOM 2217 C C . TYR A 1 291 ? 8.052 -14.236 16.327 1.00 74.44 291 TYR A C 1
ATOM 2219 O O . TYR A 1 291 ? 8.943 -14.621 17.092 1.00 74.44 291 TYR A O 1
ATOM 2227 N N . VAL A 1 292 ? 6.754 -14.416 16.602 1.00 79.25 292 VAL A N 1
ATOM 2228 C CA . VAL A 1 292 ? 6.244 -15.131 17.784 1.00 79.25 292 VAL A CA 1
ATOM 2229 C C . VAL A 1 292 ? 5.735 -16.514 17.376 1.00 79.25 292 VAL A C 1
ATOM 2231 O O . VAL A 1 292 ? 4.902 -16.644 16.476 1.00 79.25 292 VAL A O 1
ATOM 2234 N N . LEU A 1 293 ? 6.242 -17.554 18.051 1.00 81.31 293 LEU A N 1
ATOM 2235 C CA . LEU A 1 293 ? 5.851 -18.952 17.832 1.00 81.31 293 LEU A CA 1
ATOM 2236 C C . LEU A 1 293 ? 4.373 -19.191 18.157 1.00 81.31 293 LEU A C 1
ATOM 2238 O O . LEU A 1 293 ? 3.785 -18.492 18.980 1.00 81.31 293 LEU A O 1
ATOM 2242 N N . GLU A 1 294 ? 3.791 -20.208 17.517 1.00 85.31 294 GLU A N 1
ATOM 2243 C CA . GLU A 1 294 ? 2.435 -20.637 17.848 1.00 85.31 294 GLU A CA 1
ATOM 2244 C C . GLU A 1 294 ? 2.341 -21.102 19.310 1.00 85.31 294 GLU A C 1
ATOM 2246 O O . GLU A 1 294 ? 3.228 -21.795 19.814 1.00 85.31 294 GLU A O 1
ATOM 2251 N N . ASP A 1 295 ? 1.243 -20.734 19.967 1.00 84.12 295 ASP A N 1
ATOM 2252 C CA . ASP A 1 295 ? 0.838 -21.278 21.258 1.00 84.12 295 ASP A CA 1
ATOM 2253 C C . ASP A 1 295 ? -0.300 -22.286 21.018 1.00 84.12 295 ASP A C 1
ATOM 2255 O O . ASP A 1 295 ? -1.389 -21.897 20.571 1.00 84.12 295 ASP A O 1
ATOM 2259 N N . PRO A 1 296 ? -0.080 -23.589 21.266 1.00 82.31 296 PRO A N 1
ATOM 2260 C CA . PRO A 1 296 ? -1.099 -24.612 21.068 1.00 82.31 296 PRO A CA 1
ATOM 2261 C C . PRO A 1 296 ? -2.202 -24.603 22.140 1.00 82.31 296 PRO A C 1
ATOM 2263 O O . PRO A 1 296 ? -3.137 -25.395 22.017 1.00 82.31 296 PRO A O 1
ATOM 2266 N N . GLY A 1 297 ? -2.106 -23.772 23.189 1.00 72.94 297 GLY A N 1
ATOM 2267 C CA . GLY A 1 297 ? -3.036 -23.769 24.322 1.00 72.94 297 GLY A CA 1
ATOM 2268 C C . GLY A 1 297 ? -4.494 -23.468 23.949 1.00 72.94 297 GLY A C 1
ATOM 2269 O O . GLY A 1 297 ? -4.799 -23.176 22.799 1.00 72.94 297 GLY A O 1
ATOM 2270 N N . PRO A 1 298 ? -5.448 -23.540 24.895 1.00 69.56 298 PRO A N 1
ATOM 2271 C CA . PRO A 1 298 ? -6.768 -22.958 24.696 1.00 69.56 298 PRO A CA 1
ATOM 2272 C C . PRO A 1 298 ? -6.768 -21.469 25.114 1.00 69.56 298 PRO A C 1
ATOM 2274 O O . PRO A 1 298 ? -6.558 -21.181 26.295 1.00 69.56 298 PRO A O 1
ATOM 2277 N N . PRO A 1 299 ? -7.058 -20.512 24.206 1.00 74.62 299 PRO A N 1
ATOM 2278 C CA . PRO A 1 299 ? -7.302 -20.678 22.768 1.00 74.62 299 PRO A CA 1
ATOM 2279 C C . PRO A 1 299 ? -6.000 -20.817 21.968 1.00 74.62 299 PRO A C 1
ATOM 2281 O O . PRO A 1 299 ? -4.999 -20.201 22.325 1.00 74.62 299 PRO A O 1
ATOM 2284 N N . ARG A 1 300 ? -6.031 -21.578 20.859 1.00 82.81 300 ARG A N 1
ATOM 2285 C CA . ARG A 1 300 ? -4.855 -21.735 19.989 1.00 82.81 300 ARG A CA 1
ATOM 2286 C C . ARG A 1 300 ? -4.484 -20.361 19.447 1.00 82.81 300 ARG A C 1
ATOM 2288 O O . ARG A 1 300 ? -5.326 -19.712 18.824 1.00 82.81 300 ARG A O 1
ATOM 2295 N N . ILE A 1 301 ? -3.235 -19.948 19.635 1.00 83.94 301 ILE A N 1
ATOM 2296 C CA . ILE A 1 301 ? -2.695 -18.696 19.107 1.00 83.94 301 ILE A CA 1
ATOM 2297 C C . ILE A 1 301 ? -1.744 -19.051 17.967 1.00 83.94 301 ILE A C 1
ATOM 2299 O O . ILE A 1 301 ? -0.667 -19.593 18.210 1.00 83.94 301 ILE A O 1
ATOM 2303 N N . PRO A 1 302 ? -2.117 -18.787 16.708 1.00 83.50 302 PRO A N 1
ATOM 2304 C CA . PRO A 1 302 ? -1.223 -19.017 15.588 1.00 83.50 302 PRO A CA 1
ATOM 2305 C C . PRO A 1 302 ? 0.036 -18.157 15.679 1.00 83.50 302 PRO A C 1
ATOM 2307 O O . PRO A 1 302 ? 0.068 -17.113 16.337 1.00 83.50 302 PRO A O 1
ATOM 2310 N N . ALA A 1 303 ? 1.055 -18.591 14.952 1.00 81.81 303 ALA A N 1
ATOM 2311 C CA . ALA A 1 303 ? 2.220 -17.787 14.643 1.00 81.81 303 ALA A CA 1
ATOM 2312 C C . ALA A 1 303 ? 1.833 -16.376 14.166 1.00 81.81 303 ALA A C 1
ATOM 2314 O O . ALA A 1 303 ? 0.933 -16.221 13.335 1.00 81.81 303 ALA A O 1
ATOM 2315 N N . HIS A 1 304 ? 2.493 -15.349 14.697 1.00 80.75 304 HIS A N 1
ATOM 2316 C CA . HIS A 1 304 ? 2.177 -13.954 14.388 1.00 80.75 304 HIS A CA 1
ATOM 2317 C C . HIS A 1 304 ? 3.394 -13.042 14.566 1.00 80.75 304 HIS A C 1
ATOM 2319 O O . HIS A 1 304 ? 4.417 -13.432 15.128 1.00 80.75 304 HIS A O 1
ATOM 2325 N N . GLY A 1 305 ? 3.280 -11.809 14.070 1.00 78.12 305 GLY A N 1
ATOM 2326 C CA . GLY A 1 305 ? 4.273 -10.771 14.327 1.00 78.12 305 GLY A CA 1
ATOM 2327 C C . GLY A 1 305 ? 4.187 -10.236 15.751 1.00 78.12 305 GLY A C 1
ATOM 2328 O O . GLY A 1 305 ? 3.080 -10.020 16.243 1.00 78.12 305 GLY A O 1
ATOM 2329 N N . GLN A 1 306 ? 5.333 -9.985 16.387 1.00 78.88 306 GLN A N 1
ATOM 2330 C CA . GLN A 1 306 ? 5.439 -9.535 17.782 1.00 78.88 306 GLN A CA 1
ATOM 2331 C C . GLN A 1 306 ? 4.510 -8.373 18.140 1.00 78.88 306 GLN A C 1
ATOM 2333 O O . GLN A 1 306 ? 3.887 -8.367 19.202 1.00 78.88 306 GLN A O 1
ATOM 2338 N N . ASP A 1 307 ? 4.403 -7.393 17.250 1.00 79.56 307 ASP A N 1
ATOM 2339 C CA . ASP A 1 307 ? 3.662 -6.165 17.510 1.00 79.56 307 ASP A CA 1
ATOM 2340 C C . ASP A 1 307 ? 2.208 -6.210 17.015 1.00 79.56 307 ASP A C 1
ATOM 2342 O O . ASP A 1 307 ? 1.456 -5.244 17.207 1.00 79.56 307 ASP A O 1
ATOM 2346 N N . TRP A 1 308 ? 1.792 -7.284 16.340 1.00 84.62 308 TRP A N 1
ATOM 2347 C CA . TRP A 1 308 ? 0.452 -7.400 15.770 1.00 84.62 308 TRP A CA 1
ATOM 2348 C C . TRP A 1 308 ? -0.533 -8.022 16.755 1.00 84.62 308 TRP A C 1
ATOM 2350 O O . TRP A 1 308 ? -0.249 -9.052 17.363 1.00 84.62 308 TRP A O 1
ATOM 2360 N N . PRO A 1 309 ? -1.739 -7.445 16.903 1.00 86.31 309 PRO A N 1
ATOM 2361 C CA . PRO A 1 309 ? -2.785 -8.123 17.642 1.00 86.31 309 PRO A CA 1
ATOM 2362 C C . PRO A 1 309 ? -3.222 -9.379 16.886 1.00 86.31 309 PRO A C 1
ATOM 2364 O O . PRO A 1 309 ? -3.514 -9.322 15.693 1.00 86.31 309 PRO A O 1
ATOM 2367 N N . VAL A 1 310 ? -3.347 -10.489 17.608 1.00 88.44 310 VAL A N 1
ATOM 2368 C CA . VAL A 1 310 ? -3.913 -11.725 17.067 1.00 88.44 310 VAL A CA 1
ATOM 2369 C C . VAL A 1 310 ? -5.423 -11.562 16.919 1.00 88.44 310 VAL A C 1
ATOM 2371 O O . VAL A 1 310 ? -6.138 -11.337 17.899 1.00 88.44 310 VAL A O 1
ATOM 2374 N N . VAL A 1 311 ? -5.906 -11.669 15.684 1.00 89.12 311 VAL A N 1
ATOM 2375 C CA . VAL A 1 311 ? -7.330 -11.611 15.342 1.00 89.12 311 VAL A CA 1
ATOM 2376 C C . VAL A 1 311 ? -7.685 -12.918 14.660 1.00 89.12 311 VAL A C 1
ATOM 2378 O O . VAL A 1 311 ? -7.288 -13.143 13.523 1.00 89.12 311 VAL A O 1
ATOM 2381 N N . ILE A 1 312 ? -8.395 -13.798 15.364 1.00 87.38 312 ILE A N 1
ATOM 2382 C CA . ILE A 1 312 ? -8.808 -15.093 14.814 1.00 87.38 312 ILE A CA 1
ATOM 2383 C C . ILE A 1 312 ? -9.776 -14.862 13.654 1.00 87.38 312 ILE A C 1
ATOM 2385 O O . ILE A 1 312 ? -10.718 -14.075 13.769 1.00 87.38 312 ILE A O 1
ATOM 2389 N N . ARG A 1 313 ? -9.524 -15.537 12.530 1.00 85.50 313 ARG A N 1
ATOM 2390 C CA . ARG A 1 313 ? -10.410 -15.491 11.369 1.00 85.50 313 ARG A CA 1
ATOM 2391 C C . ARG A 1 313 ? -11.589 -16.437 11.601 1.00 85.50 313 ARG A C 1
ATOM 2393 O O . ARG A 1 313 ? -11.395 -17.626 11.837 1.00 85.50 313 ARG A O 1
ATOM 2400 N N . GLU A 1 314 ? -12.808 -15.920 11.481 1.00 77.12 314 GLU A N 1
ATOM 2401 C CA . GLU A 1 314 ? -14.013 -16.754 11.522 1.00 77.12 314 GLU A CA 1
ATOM 2402 C C . GLU A 1 314 ? -14.108 -17.632 10.257 1.00 77.12 314 GLU A C 1
ATOM 2404 O O . GLU A 1 314 ? -13.920 -17.121 9.138 1.00 77.12 314 GLU A O 1
ATOM 2409 N N . PRO A 1 315 ? -14.423 -18.936 10.384 1.00 65.25 315 PRO A N 1
ATOM 2410 C CA . PRO A 1 315 ? -14.668 -19.805 9.237 1.00 65.25 315 PRO A CA 1
ATOM 2411 C C . PRO A 1 315 ? -15.756 -19.227 8.321 1.00 65.25 315 PRO A C 1
ATOM 2413 O O . PRO A 1 315 ? -16.842 -18.871 8.769 1.00 65.25 315 PRO A O 1
ATOM 2416 N N . GLY A 1 316 ? -15.469 -19.118 7.021 1.00 62.19 316 GLY A N 1
ATOM 2417 C CA . GLY A 1 316 ? -16.400 -18.531 6.049 1.00 62.19 316 GLY A CA 1
ATOM 2418 C C . GLY A 1 316 ? -16.445 -16.998 6.039 1.00 62.19 316 GLY A C 1
ATOM 2419 O O . GLY A 1 316 ? -17.273 -16.427 5.318 1.00 62.19 316 GLY A O 1
ATOM 2420 N N . SER A 1 317 ? -15.557 -16.322 6.785 1.00 64.81 317 SER A N 1
ATOM 2421 C CA . SER A 1 317 ? -15.301 -14.888 6.600 1.00 64.81 317 SER A CA 1
ATOM 2422 C C . SER A 1 317 ? -15.015 -14.610 5.124 1.00 64.81 317 SER A C 1
ATOM 2424 O O . SER A 1 317 ? -14.333 -15.372 4.449 1.00 64.81 317 SER A O 1
ATOM 2426 N N . ALA A 1 318 ? -15.625 -13.568 4.568 1.00 70.62 318 ALA A N 1
ATOM 2427 C CA . ALA A 1 318 ? -15.683 -13.416 3.124 1.00 70.62 318 ALA A CA 1
ATOM 2428 C C . ALA A 1 318 ? -14.386 -12.820 2.546 1.00 70.62 318 ALA A C 1
ATOM 2430 O O . ALA A 1 318 ? -14.398 -11.677 2.087 1.00 70.62 318 ALA A O 1
ATOM 2431 N N . ALA A 1 319 ? -13.284 -13.583 2.498 1.00 84.75 319 ALA A N 1
ATOM 2432 C CA . ALA A 1 319 ? -12.067 -13.134 1.812 1.00 84.75 319 ALA A CA 1
ATOM 2433 C C . ALA A 1 319 ? -12.332 -12.813 0.332 1.00 84.75 319 ALA A C 1
ATOM 2435 O O . ALA A 1 319 ? -11.669 -11.960 -0.252 1.00 84.75 319 ALA A O 1
ATOM 2436 N N . ARG A 1 320 ? -13.365 -13.424 -0.265 1.00 86.94 320 ARG A N 1
ATOM 2437 C CA . ARG A 1 320 ? -13.885 -13.076 -1.600 1.00 86.94 320 ARG A CA 1
ATOM 2438 C C . ARG A 1 320 ? -14.346 -11.617 -1.753 1.00 86.94 320 ARG A C 1
ATOM 2440 O O . ARG A 1 320 ? -14.461 -11.135 -2.870 1.00 86.94 320 ARG A O 1
ATOM 2447 N N . HIS A 1 321 ? -14.631 -10.918 -0.656 1.00 90.19 321 HIS A N 1
ATOM 2448 C CA . HIS A 1 321 ? -15.036 -9.506 -0.673 1.00 90.19 321 HIS A CA 1
ATOM 2449 C C . HIS A 1 321 ? -13.866 -8.559 -0.409 1.00 90.19 321 HIS A C 1
ATOM 2451 O O . HIS A 1 321 ? -14.036 -7.340 -0.441 1.00 90.19 321 HIS A O 1
ATOM 2457 N N . LEU A 1 322 ? -12.674 -9.093 -0.130 1.00 94.12 322 LEU A N 1
ATOM 2458 C CA . LEU A 1 322 ? -11.488 -8.272 0.042 1.00 94.12 322 LEU A CA 1
ATOM 2459 C C . LEU A 1 322 ? -11.025 -7.722 -1.313 1.00 94.12 322 LEU A C 1
ATOM 2461 O O . LEU A 1 322 ? -11.016 -8.455 -2.308 1.00 94.12 322 LEU A O 1
ATOM 2465 N N . PRO A 1 323 ? -10.598 -6.449 -1.367 1.00 95.56 323 PRO A N 1
ATOM 2466 C CA . PRO A 1 323 ? -9.994 -5.902 -2.571 1.00 95.56 323 PRO A CA 1
ATOM 2467 C C . PRO A 1 323 ? -8.641 -6.579 -2.830 1.00 95.56 323 PRO A C 1
ATOM 2469 O O . PRO A 1 323 ? -7.945 -6.990 -1.898 1.00 95.56 323 PRO A O 1
ATOM 2472 N N . LEU A 1 324 ? -8.235 -6.639 -4.096 1.00 96.56 324 LEU A N 1
ATOM 2473 C CA . LEU A 1 324 ? -6.971 -7.225 -4.545 1.00 96.56 324 LEU A CA 1
ATOM 2474 C C . LEU A 1 324 ? -5.740 -6.795 -3.713 1.00 96.56 324 LEU A C 1
ATOM 2476 O O . LEU A 1 324 ? -4.996 -7.684 -3.297 1.00 96.56 324 LEU A O 1
ATOM 2480 N N . PRO A 1 325 ? -5.506 -5.502 -3.396 1.00 96.75 325 PRO A N 1
ATOM 2481 C CA . PRO A 1 325 ? -4.379 -5.107 -2.543 1.00 96.75 325 PRO A CA 1
ATOM 2482 C C . PRO A 1 325 ? -4.431 -5.704 -1.130 1.00 96.75 325 PRO A C 1
ATOM 2484 O O . PRO A 1 325 ? -3.384 -6.012 -0.565 1.00 96.75 325 PRO A O 1
ATOM 2487 N N . ALA A 1 326 ? -5.623 -5.911 -0.559 1.00 96.06 326 ALA A N 1
ATOM 2488 C CA . ALA A 1 326 ? -5.751 -6.541 0.754 1.00 96.06 326 ALA A CA 1
ATOM 2489 C C . ALA A 1 326 ? -5.412 -8.034 0.682 1.00 96.06 326 ALA A C 1
ATOM 2491 O O . ALA A 1 326 ? -4.671 -8.524 1.528 1.00 96.06 326 ALA A O 1
ATOM 2492 N N . LEU A 1 327 ? -5.882 -8.734 -0.354 1.00 97.12 327 LEU A N 1
ATOM 2493 C CA . LEU A 1 327 ? -5.535 -10.137 -0.591 1.00 97.12 327 LEU A CA 1
ATOM 2494 C C . LEU A 1 327 ? -4.025 -10.330 -0.785 1.00 97.12 327 LEU A C 1
ATOM 2496 O O . LEU A 1 327 ? -3.423 -11.177 -0.128 1.00 97.12 327 LEU A O 1
ATOM 2500 N N . LEU A 1 328 ? -3.398 -9.505 -1.630 1.00 96.44 328 LEU A N 1
ATOM 2501 C CA . LEU A 1 328 ? -1.945 -9.512 -1.831 1.00 96.44 328 LEU A CA 1
ATOM 2502 C C . LEU A 1 328 ? -1.197 -9.266 -0.517 1.00 96.44 328 LEU A C 1
ATOM 2504 O O . LEU A 1 328 ? -0.257 -9.991 -0.200 1.00 96.44 328 LEU A O 1
ATOM 2508 N N . SER A 1 329 ? -1.635 -8.269 0.255 1.00 95.06 329 SER A N 1
ATOM 2509 C CA . SER A 1 329 ? -1.042 -7.921 1.545 1.00 95.06 329 SER A CA 1
ATOM 2510 C C . SER A 1 329 ? -1.093 -9.078 2.542 1.00 95.06 329 SER A C 1
ATOM 2512 O O . SER A 1 329 ? -0.079 -9.389 3.161 1.00 95.06 329 SER A O 1
ATOM 2514 N N . GLN A 1 330 ? -2.242 -9.743 2.679 1.00 94.31 330 GLN A N 1
ATOM 2515 C CA . GLN A 1 330 ? -2.388 -10.842 3.631 1.00 94.31 330 GLN A CA 1
ATOM 2516 C C . GLN A 1 330 ? -1.559 -12.062 3.244 1.00 94.31 330 GLN A C 1
ATOM 2518 O O . GLN A 1 330 ? -0.877 -12.622 4.096 1.00 94.31 330 GLN A O 1
ATOM 2523 N N . VAL A 1 331 ? -1.542 -12.443 1.963 1.00 95.00 331 VAL A N 1
ATOM 2524 C CA . VAL A 1 331 ? -0.707 -13.566 1.512 1.00 95.00 331 VAL A CA 1
ATOM 2525 C C . VAL A 1 331 ? 0.782 -13.243 1.685 1.00 95.00 331 VAL A C 1
ATOM 2527 O O . VAL A 1 331 ? 1.542 -14.093 2.141 1.00 95.00 331 VAL A O 1
ATOM 2530 N N . LEU A 1 332 ? 1.207 -12.008 1.396 1.00 92.06 332 LEU A N 1
ATOM 2531 C CA . LEU A 1 332 ? 2.581 -11.560 1.651 1.00 92.06 332 LEU A CA 1
ATOM 2532 C C . LEU A 1 332 ? 2.953 -11.599 3.134 1.00 92.06 332 LEU A C 1
ATOM 2534 O O . LEU A 1 332 ? 4.042 -12.055 3.473 1.00 92.06 332 LEU A O 1
ATOM 2538 N N . ALA A 1 333 ? 2.064 -11.123 4.005 1.00 89.69 333 ALA A N 1
ATOM 2539 C CA . ALA A 1 333 ? 2.271 -11.152 5.446 1.00 89.69 333 ALA A CA 1
ATOM 2540 C C . ALA A 1 333 ? 2.356 -12.593 5.974 1.00 89.69 333 ALA A C 1
ATOM 2542 O O . ALA A 1 333 ? 3.223 -12.876 6.792 1.00 89.69 333 ALA A O 1
ATOM 2543 N N . ALA A 1 334 ? 1.527 -13.509 5.462 1.00 90.56 334 ALA A N 1
ATOM 2544 C CA . ALA A 1 334 ? 1.582 -14.926 5.817 1.00 90.56 334 ALA A CA 1
ATOM 2545 C C . ALA A 1 334 ? 2.928 -15.554 5.421 1.00 90.56 334 ALA A C 1
ATOM 2547 O O . ALA A 1 334 ? 3.593 -16.151 6.261 1.00 90.56 334 ALA A O 1
ATOM 2548 N N . PHE A 1 335 ? 3.390 -15.327 4.183 1.00 89.00 335 PHE A N 1
ATOM 2549 C CA . PHE A 1 335 ? 4.718 -15.780 3.754 1.00 89.00 335 PHE A CA 1
ATOM 2550 C C . PHE A 1 335 ? 5.846 -15.195 4.604 1.00 89.00 335 PHE A C 1
ATOM 2552 O O . PHE A 1 335 ? 6.818 -15.891 4.881 1.00 89.00 335 PHE A O 1
ATOM 2559 N N . ALA A 1 336 ? 5.746 -13.920 4.989 1.00 86.19 336 ALA A N 1
ATOM 2560 C CA . ALA A 1 336 ? 6.746 -13.291 5.843 1.00 86.19 336 ALA A CA 1
ATOM 2561 C C . ALA A 1 336 ? 6.794 -13.956 7.224 1.00 86.19 336 ALA A C 1
ATOM 2563 O O . ALA A 1 336 ? 7.883 -14.273 7.683 1.00 86.19 336 ALA A O 1
ATOM 2564 N N . ILE A 1 337 ? 5.637 -14.232 7.834 1.00 84.38 337 ILE A N 1
ATOM 2565 C CA . ILE A 1 337 ? 5.534 -14.943 9.116 1.00 84.38 337 ILE A CA 1
ATOM 2566 C C . ILE A 1 337 ? 6.159 -16.342 9.009 1.00 84.38 337 ILE A C 1
ATOM 2568 O O . ILE A 1 337 ? 7.025 -16.681 9.813 1.00 84.38 337 ILE A O 1
ATOM 2572 N N . ASP A 1 338 ? 5.777 -17.128 7.999 1.00 85.12 338 ASP A N 1
ATOM 2573 C CA . ASP A 1 338 ? 6.292 -18.491 7.812 1.00 85.12 338 ASP A CA 1
ATOM 2574 C C . ASP A 1 338 ? 7.800 -18.513 7.521 1.00 85.12 338 ASP A C 1
ATOM 2576 O O . ASP A 1 338 ? 8.503 -19.402 7.987 1.00 85.12 338 ASP A O 1
ATOM 2580 N N . TYR A 1 339 ? 8.320 -17.532 6.779 1.00 84.19 339 TYR A N 1
ATOM 2581 C CA . TYR A 1 339 ? 9.753 -17.425 6.502 1.00 84.19 339 TYR A CA 1
ATOM 2582 C C . TYR A 1 339 ? 10.548 -16.983 7.738 1.00 84.19 339 TYR A C 1
ATOM 2584 O O . TYR A 1 339 ? 11.582 -17.563 8.064 1.00 84.19 339 TYR A O 1
ATOM 2592 N N . GLU A 1 340 ? 10.078 -15.946 8.435 1.00 80.06 340 GLU A N 1
ATOM 2593 C CA . GLU A 1 340 ? 10.764 -15.386 9.606 1.00 80.06 340 GLU A CA 1
ATOM 2594 C C . GLU A 1 340 ? 10.774 -16.371 10.786 1.00 80.06 340 GLU A C 1
ATOM 2596 O O . GLU A 1 340 ? 11.710 -16.349 11.590 1.00 80.06 340 GLU A O 1
ATOM 2601 N N . ARG A 1 341 ? 9.816 -17.311 10.836 1.00 78.25 341 ARG A N 1
ATOM 2602 C CA . ARG A 1 341 ? 9.840 -18.475 11.737 1.00 78.25 341 ARG A CA 1
ATOM 2603 C C . ARG A 1 341 ? 11.153 -19.255 11.670 1.00 78.25 341 ARG A C 1
ATOM 2605 O O . ARG A 1 341 ? 11.633 -19.718 12.704 1.00 78.25 341 ARG A O 1
ATOM 2612 N N . GLU A 1 342 ? 11.734 -19.387 10.480 1.00 80.56 342 GLU A N 1
ATOM 2613 C CA . GLU A 1 342 ? 12.971 -20.144 10.254 1.00 80.56 342 GLU A CA 1
ATOM 2614 C C . GLU A 1 342 ? 14.224 -19.390 10.734 1.00 80.56 342 GLU A C 1
ATOM 2616 O O . GLU A 1 342 ? 15.327 -19.931 10.710 1.00 80.56 342 GLU A O 1
ATOM 2621 N N . ARG A 1 343 ? 14.078 -18.137 11.200 1.00 72.94 343 ARG A N 1
ATOM 2622 C CA . ARG A 1 343 ? 15.171 -17.269 11.679 1.00 72.94 343 ARG A CA 1
ATOM 2623 C C . ARG A 1 343 ? 16.279 -17.027 10.644 1.00 72.94 343 ARG A C 1
ATOM 2625 O O . ARG A 1 343 ? 17.414 -16.722 10.999 1.00 72.94 343 ARG A O 1
ATOM 2632 N N . LEU A 1 344 ? 15.934 -17.077 9.358 1.00 75.19 344 LEU A N 1
ATOM 2633 C CA . LEU A 1 344 ? 16.834 -16.838 8.219 1.00 75.19 344 LEU A CA 1
ATOM 2634 C C . LEU A 1 344 ? 16.900 -15.351 7.808 1.00 75.19 344 LEU A C 1
ATOM 2636 O O . LEU A 1 344 ? 17.128 -15.020 6.641 1.00 75.19 344 LEU A O 1
ATOM 2640 N N . GLY A 1 345 ? 16.647 -14.448 8.757 1.00 77.62 345 GLY A N 1
ATOM 2641 C CA . GLY A 1 345 ? 16.467 -13.017 8.514 1.00 77.62 345 GLY A CA 1
ATOM 2642 C C . GLY A 1 345 ? 15.079 -12.659 7.970 1.00 77.62 345 GLY A C 1
ATOM 2643 O O . GLY A 1 345 ? 14.151 -13.463 7.983 1.00 77.62 345 GLY A O 1
ATOM 2644 N N . HIS A 1 346 ? 14.935 -11.423 7.488 1.00 78.25 346 HIS A N 1
ATOM 2645 C CA . HIS A 1 346 ? 13.654 -10.899 7.011 1.00 78.25 346 HIS A CA 1
ATOM 2646 C C . HIS A 1 346 ? 13.431 -11.203 5.533 1.00 78.25 346 HIS A C 1
ATOM 2648 O O . HIS A 1 346 ? 14.282 -10.906 4.686 1.00 78.25 346 HIS A O 1
ATOM 2654 N N . LEU A 1 347 ? 12.240 -11.707 5.200 1.00 78.94 347 LEU A N 1
ATOM 2655 C CA . LEU A 1 347 ? 11.868 -12.062 3.828 1.00 78.94 347 LEU A CA 1
ATOM 2656 C C . LEU A 1 347 ? 12.056 -10.888 2.854 1.00 78.94 347 LEU A C 1
ATOM 2658 O O . LEU A 1 347 ? 12.488 -11.078 1.716 1.00 78.94 347 LEU A O 1
ATOM 2662 N N . SER A 1 348 ? 11.757 -9.664 3.296 1.00 74.62 348 SER A N 1
ATOM 2663 C CA . SER A 1 348 ? 11.913 -8.436 2.507 1.00 74.62 348 SER A CA 1
ATOM 2664 C C . SER A 1 348 ? 13.369 -8.201 2.085 1.00 74.62 348 SER A C 1
ATOM 2666 O O . SER A 1 348 ? 13.620 -7.850 0.931 1.00 74.62 348 SER A O 1
ATOM 2668 N N . VAL A 1 349 ? 14.322 -8.449 2.983 1.00 75.00 349 VAL A N 1
ATOM 2669 C CA . VAL A 1 349 ? 15.762 -8.291 2.749 1.00 75.00 349 VAL A CA 1
ATOM 2670 C C . VAL A 1 349 ? 16.278 -9.420 1.864 1.00 75.00 349 VAL A C 1
ATOM 2672 O O . VAL A 1 349 ? 16.961 -9.169 0.872 1.00 75.00 349 VAL A O 1
ATOM 2675 N N . VAL A 1 350 ? 15.892 -10.661 2.156 1.00 77.50 350 VAL A N 1
ATOM 2676 C CA . VAL A 1 350 ? 16.360 -11.835 1.408 1.00 77.50 350 VAL A CA 1
ATOM 2677 C C . VAL A 1 350 ? 15.873 -11.790 -0.039 1.00 77.50 350 VAL A C 1
ATOM 2679 O O . VAL A 1 350 ? 16.660 -11.877 -0.981 1.00 77.50 350 VAL A O 1
ATOM 2682 N N . SER A 1 351 ? 14.571 -11.569 -0.231 1.00 73.69 351 SER A N 1
ATOM 2683 C CA . SER A 1 351 ? 13.940 -11.594 -1.553 1.00 73.69 351 SER A CA 1
ATOM 2684 C C . SER A 1 351 ? 14.296 -10.401 -2.438 1.00 73.69 351 SER A C 1
ATOM 2686 O O . SER A 1 351 ? 14.206 -10.517 -3.660 1.00 73.69 351 SER A O 1
ATOM 2688 N N . ASN A 1 352 ? 14.684 -9.254 -1.873 1.00 68.25 352 ASN A N 1
ATOM 2689 C CA . ASN A 1 352 ? 14.951 -8.047 -2.663 1.00 68.25 352 ASN A CA 1
ATOM 2690 C C . ASN A 1 352 ? 16.422 -7.661 -2.738 1.00 68.25 352 ASN A C 1
ATOM 2692 O O . ASN A 1 352 ? 16.790 -6.994 -3.706 1.00 68.25 352 ASN A O 1
ATOM 2696 N N . PHE A 1 353 ? 17.233 -8.072 -1.766 1.00 69.62 353 PHE A N 1
ATOM 2697 C CA . PHE A 1 353 ? 18.635 -7.690 -1.669 1.00 69.62 353 PHE A CA 1
ATOM 2698 C C . PHE A 1 353 ? 19.550 -8.913 -1.715 1.00 69.62 353 PHE A C 1
ATOM 2700 O O . PHE A 1 353 ? 20.248 -9.088 -2.710 1.00 69.62 353 PHE A O 1
ATOM 2707 N N . LEU A 1 354 ? 19.493 -9.797 -0.712 1.00 71.25 354 LEU A N 1
ATOM 2708 C CA . LEU A 1 354 ? 20.479 -10.882 -0.583 1.00 71.25 354 LEU A CA 1
ATOM 2709 C C . LEU A 1 354 ? 20.445 -11.873 -1.745 1.00 71.25 354 LEU A C 1
ATOM 2711 O O . LEU A 1 354 ? 21.495 -12.354 -2.137 1.00 71.25 354 LEU A O 1
ATOM 2715 N N . ARG A 1 355 ? 19.291 -12.109 -2.382 1.00 70.19 355 ARG A N 1
ATOM 2716 C CA . ARG A 1 355 ? 19.234 -12.973 -3.578 1.00 70.19 355 ARG A CA 1
ATOM 2717 C C . ARG A 1 355 ? 20.100 -12.503 -4.754 1.00 70.19 355 ARG A C 1
ATOM 2719 O O . ARG A 1 355 ? 20.258 -13.235 -5.721 1.00 70.19 355 ARG A O 1
ATOM 2726 N N . PHE A 1 356 ? 20.529 -11.244 -4.739 1.00 67.19 356 PHE A N 1
ATOM 2727 C CA . PHE A 1 356 ? 21.374 -10.657 -5.775 1.00 67.19 356 PHE A CA 1
ATOM 2728 C C . PHE A 1 356 ? 22.823 -10.511 -5.320 1.00 67.19 356 PHE A C 1
ATOM 2730 O O . PHE A 1 356 ? 23.653 -10.070 -6.108 1.00 67.19 356 PHE A O 1
ATOM 2737 N N . VAL A 1 357 ? 23.115 -10.856 -4.065 1.00 67.19 357 VAL A N 1
ATOM 2738 C CA . VAL A 1 357 ? 24.463 -10.871 -3.519 1.00 67.19 357 VAL A CA 1
ATOM 2739 C C . VAL A 1 357 ? 24.973 -12.299 -3.622 1.00 67.19 357 VAL A C 1
ATOM 2741 O O . VAL A 1 357 ? 24.554 -13.156 -2.852 1.00 67.19 357 VAL A O 1
ATOM 2744 N N . GLY A 1 358 ? 25.815 -12.562 -4.624 1.00 64.19 358 GLY A N 1
ATOM 2745 C CA . GLY A 1 358 ? 26.511 -13.845 -4.729 1.00 64.19 358 GLY A CA 1
ATOM 2746 C C . GLY A 1 358 ? 27.501 -14.032 -3.578 1.00 64.19 358 GLY A C 1
ATOM 2747 O O . GLY A 1 358 ? 27.895 -13.051 -2.945 1.00 64.19 358 GLY A O 1
ATOM 2748 N N . ASP A 1 359 ? 27.930 -15.272 -3.337 1.00 68.25 359 ASP A N 1
ATOM 2749 C CA . ASP A 1 359 ? 28.875 -15.614 -2.258 1.00 68.25 359 ASP A CA 1
ATOM 2750 C C . ASP A 1 359 ? 30.209 -14.850 -2.376 1.00 68.25 359 ASP A C 1
ATOM 2752 O O . ASP A 1 359 ? 30.837 -14.511 -1.376 1.00 68.25 359 ASP A O 1
ATOM 2756 N N . GLU A 1 360 ? 30.596 -14.509 -3.607 1.00 74.75 360 GLU A N 1
ATOM 2757 C CA . GLU A 1 360 ? 31.774 -13.703 -3.963 1.00 74.75 360 GLU A CA 1
ATOM 2758 C C . GLU A 1 360 ? 31.611 -12.197 -3.624 1.00 74.75 360 GLU A C 1
ATOM 2760 O O . GLU A 1 360 ? 32.571 -11.429 -3.678 1.00 74.75 360 GLU A O 1
ATOM 2765 N N . GLY A 1 361 ? 30.394 -11.750 -3.287 1.00 47.31 361 GLY A N 1
ATOM 2766 C CA . GLY A 1 361 ? 30.017 -10.342 -3.126 1.00 47.31 361 GLY A CA 1
ATOM 2767 C C . GLY A 1 361 ? 29.590 -9.650 -4.432 1.00 47.31 361 GLY A C 1
ATOM 2768 O O . GLY A 1 361 ? 29.741 -10.177 -5.532 1.00 47.31 361 GLY A O 1
ATOM 2769 N N . VAL A 1 362 ? 29.020 -8.443 -4.313 1.00 54.62 362 VAL A N 1
ATOM 2770 C CA . VAL A 1 362 ? 28.695 -7.548 -5.447 1.00 54.62 362 VAL A CA 1
ATOM 2771 C C . VAL A 1 362 ? 29.577 -6.311 -5.318 1.00 54.62 362 VAL A C 1
ATOM 2773 O O . VAL A 1 362 ? 29.637 -5.738 -4.229 1.00 54.62 362 VAL A O 1
ATOM 2776 N N . THR A 1 363 ? 30.273 -5.931 -6.393 1.00 46.31 363 THR A N 1
ATOM 2777 C CA . THR A 1 363 ? 31.163 -4.755 -6.431 1.00 46.31 363 THR A CA 1
ATOM 2778 C C . THR A 1 363 ? 30.445 -3.472 -6.817 1.00 46.31 363 THR A C 1
ATOM 2780 O O . THR A 1 363 ? 29.500 -3.536 -7.637 1.00 46.31 363 THR A O 1
#

Secondary structure (DSSP, 8-state):
---HHHHHHHHHHHHHHHHS---HHHHHHHHHHHHHHHHH-TTB-GGG-EEEEETTEEEEEEEB-SSHHHHHHHHHHHHHHHHTT-EEEEETTEEEEEE-HHHHHHHHHHHHHHHHS---------GGGS-HHHHHHHHHHHHHHHHHHHHTT-SSSPPHHHHHTTGGG--SS-EEHHHHHHHHT--HHHHHHHHHHHHHTTSEEEEEEE-TT-SSEEEEEEE-HHHHHHHHHHHHHHHHHHHHHHHHH-HHHHHHHHHHHHHHHTT-SB---SS-----TT---SSSSSEE--B-SSSPB--EETTSPP-BPPTT--GGGS-HHHHHHHHHHHHHHHHHTTTS--HHHHHHTGGG--TT---

Sequence (363 aa):
MATTKSVARRIQATRRLVRDGATADDVDRAKNRLDAVFSAYPGIVAERSRLRAEADGFVVTCACGTGDLGRAAAWAVDFIADRVRASASTDADTTRVRCSATQFVQFQNSLYYASELHPGHRPNAQLSETPLPTLLGRAMGAFVHHYDSARGEDRSIPPLAVWANALRALDAEGTDQRQLGRRTVTSKRVAEVVVSRLEKRGRVSVEAKATPGRRGKARIVQLTPTGTAARNAAVRLVDTVQEDWRQRFSNAGIVRLHEALSRVVDRLPVELPHHVTGYGAGDPSVTGGDYVLEDPGPPRIPAHGQDWPVVIREPGSAARHLPLPALLSQVLAAFAIDYERERLGHLSVVSNFLRFVGDEGVT

Radius of gyration: 26.48 Å; chains: 1; bounding box: 53×63×72 Å